Protein AF-A0A1F4RMV5-F1 (afdb_monomer)

Solvent-accessible surface area (backbone atoms only — not comparable to full-atom values): 11450 Å² total; per-residue (Å²): 120,60,69,66,60,54,28,53,53,47,52,53,35,50,51,28,39,48,50,32,52,50,37,48,43,63,72,72,66,58,56,94,89,54,80,70,96,62,61,68,69,58,41,54,49,53,30,53,53,28,48,49,53,27,52,51,49,50,50,54,53,49,52,46,50,50,53,46,50,74,75,40,88,70,64,82,46,75,62,44,50,53,43,50,54,42,64,59,47,40,58,53,38,51,50,51,28,52,48,28,63,74,75,36,72,89,36,55,71,56,32,53,51,36,52,52,51,39,42,54,47,48,52,53,39,33,48,69,41,38,46,43,52,53,40,61,67,35,97,87,59,57,62,25,57,58,52,42,58,70,62,48,44,79,84,39,55,65,63,71,64,72,74,54,67,54,54,64,69,56,37,49,55,51,53,48,55,54,28,67,73,40,75,81,75,55,49,77,72,53,46,54,41,32,39,55,34,52,33,51,54,22,50,62,62,71,80,105

Radius of gyration: 22.88 Å; Cα contacts (8 Å, |Δi|>4): 163; chains: 1; bounding box: 52×37×66 Å

InterPro domains:
  IPR036909 Cytochrome c-like domain superfamily [G3DSA:1.10.760.10] (143-201)
  IPR036909 Cytochrome c-like domain superfamily [SSF46626] (144-201)

Mean predicted aligned error: 10.02 Å

pLDDT: mean 86.32, std 10.21, range [48.19, 98.06]

Structure (mmCIF, N/CA/C/O backbone):
data_AF-A0A1F4RMV5-F1
#
_entry.id   AF-A0A1F4RMV5-F1
#
loop_
_atom_site.group_PDB
_atom_site.id
_atom_site.type_symbol
_atom_site.label_atom_id
_atom_site.label_alt_id
_atom_site.label_comp_id
_atom_site.label_asym_id
_atom_site.label_entity_id
_atom_site.label_seq_id
_atom_site.pdbx_PDB_ins_code
_atom_site.Cartn_x
_atom_site.Cartn_y
_atom_site.Cartn_z
_atom_site.occupancy
_atom_site.B_iso_or_equiv
_atom_site.auth_seq_id
_atom_site.auth_comp_id
_atom_site.auth_asym_id
_atom_site.auth_atom_id
_atom_site.pdbx_PDB_model_num
ATOM 1 N N . MET A 1 1 ? -1.873 -14.048 8.066 1.00 76.00 1 MET A N 1
ATOM 2 C CA . MET A 1 1 ? -0.525 -13.467 8.299 1.00 76.00 1 MET A CA 1
ATOM 3 C C . MET A 1 1 ? -0.660 -12.325 9.294 1.00 76.00 1 MET A C 1
ATOM 5 O O . MET A 1 1 ? -1.607 -11.563 9.153 1.00 76.00 1 MET A O 1
ATOM 9 N N . ASN A 1 2 ? 0.217 -12.213 10.300 1.00 78.88 2 ASN A N 1
ATOM 10 C CA . ASN A 1 2 ? 0.111 -11.127 11.283 1.00 78.88 2 ASN A CA 1
ATOM 11 C C . ASN A 1 2 ? 0.383 -9.749 10.635 1.00 78.88 2 ASN A C 1
ATOM 13 O O . ASN A 1 2 ? 1.093 -9.638 9.631 1.00 78.88 2 ASN A O 1
ATOM 17 N N . TYR A 1 3 ? -0.202 -8.692 11.205 1.00 77.06 3 TYR A N 1
ATOM 18 C CA . TYR A 1 3 ? -0.098 -7.332 10.660 1.00 77.06 3 TYR A CA 1
ATOM 19 C C . TYR A 1 3 ? 1.350 -6.831 10.611 1.00 77.06 3 TYR A C 1
ATOM 21 O O . TYR A 1 3 ? 1.739 -6.175 9.651 1.00 77.06 3 TYR A O 1
ATOM 29 N N . TRP A 1 4 ? 2.171 -7.221 11.588 1.00 75.44 4 TRP A N 1
ATOM 30 C CA . TRP A 1 4 ? 3.594 -6.891 11.650 1.00 75.44 4 TRP A CA 1
ATOM 31 C C . TRP A 1 4 ? 4.393 -7.401 10.455 1.00 75.44 4 TRP A C 1
ATOM 33 O O . TRP A 1 4 ? 5.074 -6.616 9.797 1.00 75.44 4 TRP A O 1
ATOM 43 N N . LEU A 1 5 ? 4.279 -8.692 10.129 1.00 84.94 5 LEU A N 1
ATOM 44 C CA . LEU A 1 5 ? 4.987 -9.265 8.987 1.00 84.94 5 LEU A CA 1
ATOM 45 C C . LEU A 1 5 ? 4.494 -8.647 7.678 1.00 84.94 5 LEU A C 1
ATOM 47 O O . LEU A 1 5 ? 5.312 -8.309 6.825 1.00 84.94 5 LEU A O 1
ATOM 51 N N . LYS A 1 6 ? 3.178 -8.419 7.536 1.00 87.38 6 LYS A N 1
ATOM 52 C CA . LYS A 1 6 ? 2.609 -7.737 6.361 1.00 87.38 6 LYS A CA 1
ATOM 53 C C . LYS A 1 6 ? 3.212 -6.339 6.186 1.00 87.38 6 LYS A C 1
ATOM 55 O O . LYS A 1 6 ? 3.615 -5.986 5.078 1.00 87.38 6 LYS A O 1
ATOM 60 N N . SER A 1 7 ? 3.299 -5.564 7.265 1.00 88.88 7 SER A N 1
ATOM 61 C CA . SER A 1 7 ? 3.856 -4.211 7.247 1.00 88.88 7 SER A CA 1
ATOM 62 C C . SER A 1 7 ? 5.346 -4.210 6.900 1.00 88.88 7 SER A C 1
ATOM 64 O O . SER A 1 7 ? 5.749 -3.462 6.010 1.00 88.88 7 SER A O 1
ATOM 66 N N . ILE A 1 8 ? 6.148 -5.098 7.495 1.00 91.56 8 ILE A N 1
ATOM 67 C CA . ILE A 1 8 ? 7.581 -5.228 7.178 1.00 91.56 8 ILE A CA 1
ATOM 68 C C . ILE A 1 8 ? 7.785 -5.622 5.710 1.00 91.56 8 ILE A C 1
ATOM 70 O O . ILE A 1 8 ? 8.522 -4.952 4.987 1.00 91.56 8 ILE A O 1
ATOM 74 N N . LEU A 1 9 ? 7.087 -6.660 5.236 1.00 94.50 9 LEU A N 1
ATOM 75 C CA . LEU A 1 9 ? 7.171 -7.096 3.840 1.00 94.50 9 LEU A CA 1
ATOM 76 C C . LEU A 1 9 ? 6.754 -5.982 2.873 1.00 94.50 9 LEU A C 1
ATOM 78 O O . LEU A 1 9 ? 7.357 -5.840 1.812 1.00 94.50 9 LEU A O 1
ATOM 82 N N . SER A 1 10 ? 5.769 -5.159 3.242 1.00 94.62 10 SER A N 1
ATOM 83 C CA . SER A 1 10 ? 5.347 -4.023 2.419 1.00 94.62 10 SER A CA 1
ATOM 84 C C . SER A 1 10 ? 6.396 -2.905 2.346 1.00 94.62 10 SER A C 1
ATOM 86 O O . SER A 1 10 ? 6.566 -2.317 1.283 1.00 94.62 10 SER A O 1
ATOM 88 N N . VAL A 1 11 ? 7.171 -2.659 3.408 1.00 95.50 11 VAL A N 1
ATOM 89 C CA . VAL A 1 11 ? 8.309 -1.719 3.361 1.00 95.50 11 VAL A CA 1
ATOM 90 C C . VAL A 1 11 ? 9.400 -2.250 2.432 1.00 95.50 11 VAL A C 1
ATOM 92 O O . VAL A 1 11 ? 9.901 -1.514 1.582 1.00 95.50 11 VAL A O 1
ATOM 95 N N . ILE A 1 12 ? 9.724 -3.541 2.539 1.00 97.06 12 ILE A N 1
ATOM 96 C CA . ILE A 1 12 ? 10.707 -4.197 1.664 1.00 97.06 12 ILE A CA 1
ATOM 97 C C . ILE A 1 12 ? 10.243 -4.134 0.198 1.00 97.06 12 ILE A C 1
ATOM 99 O O . ILE A 1 12 ? 11.035 -3.808 -0.688 1.00 97.06 12 ILE A O 1
ATOM 103 N N . LEU A 1 13 ? 8.952 -4.375 -0.059 1.00 97.38 13 LEU A N 1
ATOM 104 C CA . LEU A 1 13 ? 8.338 -4.243 -1.382 1.00 97.38 13 LEU A CA 1
ATOM 105 C C . LEU A 1 13 ? 8.539 -2.833 -1.961 1.00 97.38 13 LEU A C 1
ATOM 107 O O . LEU A 1 13 ? 8.993 -2.700 -3.098 1.00 97.38 13 LEU A O 1
ATOM 111 N N . ILE A 1 14 ? 8.247 -1.782 -1.184 1.00 97.56 14 ILE A N 1
ATOM 112 C CA . ILE A 1 14 ? 8.471 -0.391 -1.610 1.00 97.56 14 ILE A CA 1
ATOM 113 C C . ILE A 1 14 ? 9.956 -0.117 -1.857 1.00 97.56 14 ILE A C 1
ATOM 115 O O . ILE A 1 14 ? 10.282 0.543 -2.841 1.00 97.56 14 ILE A O 1
ATOM 119 N N . GLY A 1 15 ? 10.857 -0.673 -1.043 1.00 97.31 15 GLY A N 1
ATOM 120 C CA . GLY A 1 15 ? 12.303 -0.582 -1.254 1.00 97.31 15 GLY A CA 1
ATOM 121 C C . GLY A 1 15 ? 12.734 -1.120 -2.623 1.00 97.31 15 GLY A C 1
ATOM 122 O O . GLY A 1 15 ? 13.391 -0.416 -3.392 1.00 97.31 15 GLY A O 1
ATOM 123 N N . PHE A 1 16 ? 12.294 -2.327 -2.992 1.00 98.06 16 PHE A N 1
ATOM 124 C CA . PHE A 1 16 ? 12.554 -2.872 -4.331 1.00 98.06 16 PHE A CA 1
ATOM 125 C C . PHE A 1 16 ? 11.872 -2.066 -5.443 1.00 98.06 16 PHE A C 1
ATOM 127 O O . PHE A 1 16 ? 12.444 -1.898 -6.524 1.00 98.06 16 PHE A O 1
ATOM 134 N N . GLY A 1 17 ? 10.676 -1.531 -5.193 1.00 96.69 17 GLY A N 1
ATOM 135 C CA . GLY A 1 17 ? 9.997 -0.613 -6.109 1.00 96.69 17 GLY A CA 1
ATOM 136 C C . GLY A 1 17 ? 10.808 0.661 -6.367 1.00 96.69 17 GLY A C 1
ATOM 137 O O . GLY A 1 17 ? 10.968 1.067 -7.517 1.00 96.69 17 GLY A O 1
ATOM 138 N N . ALA A 1 18 ? 11.399 1.242 -5.321 1.00 96.94 18 ALA A N 1
ATOM 139 C CA . ALA A 1 18 ? 12.229 2.438 -5.408 1.00 96.94 18 ALA A CA 1
ATOM 140 C C . ALA A 1 18 ? 13.536 2.171 -6.169 1.00 96.94 18 ALA A C 1
ATOM 142 O O . ALA A 1 1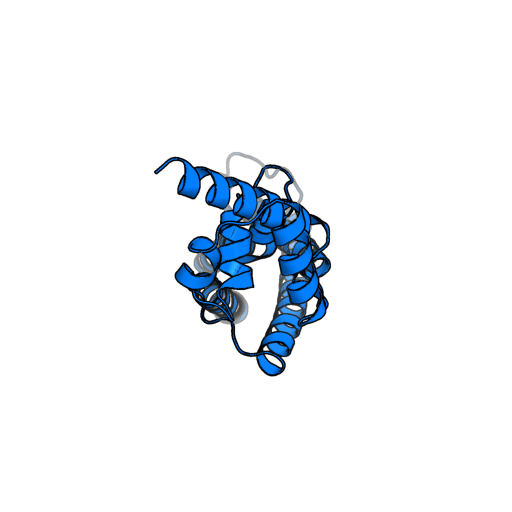8 ? 13.926 2.982 -7.007 1.00 96.94 18 ALA A O 1
ATOM 143 N N . ILE A 1 19 ? 14.171 1.011 -5.959 1.00 95.75 19 ILE A N 1
ATOM 144 C CA . ILE A 1 19 ? 15.348 0.588 -6.740 1.00 95.75 19 ILE A CA 1
ATOM 145 C C . ILE A 1 19 ? 14.984 0.451 -8.226 1.00 95.75 19 ILE A C 1
ATOM 147 O O . ILE A 1 19 ? 15.700 0.961 -9.091 1.00 95.75 19 ILE A O 1
ATOM 151 N N . ASN A 1 20 ? 13.853 -0.188 -8.544 1.00 93.88 20 ASN A N 1
ATOM 152 C CA . ASN A 1 20 ? 13.363 -0.305 -9.922 1.00 93.88 20 ASN A CA 1
ATOM 153 C C . ASN A 1 20 ? 13.098 1.061 -10.563 1.00 93.88 20 ASN A C 1
ATOM 155 O O . ASN A 1 20 ? 13.484 1.294 -11.709 1.00 93.88 20 ASN A O 1
ATOM 159 N N . PHE A 1 21 ? 12.442 1.956 -9.826 1.00 93.69 21 PHE A N 1
ATOM 160 C CA . PHE A 1 21 ? 12.141 3.310 -10.273 1.00 93.69 21 PHE A CA 1
ATOM 161 C C . PHE A 1 21 ? 13.430 4.101 -10.531 1.00 93.69 21 PHE A C 1
ATOM 163 O O . PHE A 1 21 ? 13.622 4.634 -11.623 1.00 93.69 21 PHE A O 1
ATOM 170 N N . TYR A 1 22 ? 14.358 4.095 -9.574 1.00 92.69 22 TYR A N 1
ATOM 171 C CA . TYR A 1 22 ? 15.642 4.786 -9.672 1.00 92.69 22 TYR A CA 1
ATOM 172 C C . TYR A 1 22 ? 16.491 4.286 -10.848 1.00 92.69 22 TYR A C 1
ATOM 174 O O . TYR A 1 22 ? 16.950 5.079 -11.669 1.00 92.69 22 TYR A O 1
ATOM 182 N N . THR A 1 23 ? 16.662 2.966 -10.974 1.00 91.75 23 THR A N 1
ATOM 183 C CA . THR A 1 23 ? 17.449 2.360 -12.064 1.00 91.75 23 THR A CA 1
ATOM 184 C C . THR A 1 23 ? 16.873 2.688 -13.440 1.00 91.75 23 THR A C 1
ATOM 186 O O . THR A 1 23 ? 17.628 2.938 -14.376 1.00 91.75 23 THR A O 1
ATOM 189 N N . MET A 1 24 ? 15.545 2.752 -13.569 1.00 88.56 24 MET A N 1
ATOM 190 C CA . MET A 1 24 ? 14.887 3.149 -14.812 1.00 88.56 24 MET A CA 1
ATOM 191 C C . MET A 1 24 ? 15.143 4.624 -15.157 1.00 88.56 24 MET A C 1
ATOM 193 O O . MET A 1 24 ? 15.442 4.935 -16.309 1.00 88.56 24 MET A O 1
ATOM 197 N N . TYR A 1 25 ? 15.060 5.528 -14.176 1.00 88.50 25 TYR A N 1
ATOM 198 C CA . TYR A 1 25 ? 15.343 6.955 -14.377 1.00 88.50 25 TYR A CA 1
ATOM 199 C C . TYR A 1 25 ? 16.804 7.203 -14.759 1.00 88.50 25 TYR A C 1
ATOM 201 O O . TYR A 1 25 ? 17.076 8.014 -15.638 1.00 88.50 25 TYR A O 1
ATOM 209 N N . GLU A 1 26 ? 17.745 6.474 -14.165 1.00 87.88 26 GLU A N 1
ATOM 210 C CA . GLU A 1 26 ? 19.163 6.594 -14.518 1.00 87.88 26 GLU A CA 1
ATOM 211 C C . GLU A 1 26 ? 19.463 6.010 -15.918 1.00 87.88 26 GLU A C 1
ATOM 213 O O . GLU A 1 26 ? 20.338 6.516 -16.624 1.00 87.88 26 GLU A O 1
ATOM 218 N N . LEU A 1 27 ? 18.721 4.985 -16.365 1.00 83.50 27 LEU A N 1
ATOM 219 C CA . LEU A 1 27 ? 18.864 4.405 -17.709 1.00 83.50 27 LEU A CA 1
ATOM 220 C C . LEU A 1 27 ? 18.243 5.266 -18.822 1.00 83.50 27 LEU A C 1
ATOM 222 O O . LEU A 1 27 ? 18.852 5.374 -19.890 1.00 83.50 27 LEU A O 1
ATOM 226 N N . LEU A 1 28 ? 17.052 5.833 -18.587 1.00 82.44 28 LEU A N 1
ATOM 227 C CA . LEU A 1 28 ? 16.233 6.516 -19.604 1.00 82.44 28 LEU A CA 1
ATOM 228 C C . LEU A 1 28 ? 16.212 8.047 -19.484 1.00 82.44 28 LEU A C 1
ATOM 230 O O . LEU A 1 28 ? 15.911 8.722 -20.459 1.00 82.44 28 LEU A O 1
ATOM 234 N N . GLY A 1 29 ? 16.475 8.598 -18.299 1.00 76.38 29 GLY A N 1
ATOM 235 C CA . GLY A 1 29 ? 16.256 10.014 -17.986 1.00 76.38 29 GLY A CA 1
ATOM 236 C C . GLY A 1 29 ? 17.499 10.901 -18.053 1.00 76.38 29 GLY A C 1
ATOM 237 O O . GLY A 1 29 ? 17.393 12.098 -17.794 1.00 76.38 29 GLY A O 1
ATOM 238 N N . ARG A 1 30 ? 18.683 10.358 -18.366 1.00 74.12 30 ARG A N 1
ATOM 239 C CA . ARG A 1 30 ? 19.891 11.180 -18.525 1.00 74.12 30 ARG A CA 1
ATOM 240 C C . ARG A 1 30 ? 19.975 11.807 -19.906 1.00 74.12 30 ARG A C 1
ATOM 242 O O . ARG A 1 30 ? 19.936 11.097 -20.907 1.00 74.12 30 ARG A O 1
ATOM 249 N N . SER A 1 31 ? 20.198 13.122 -19.929 1.00 63.12 31 SER A N 1
ATOM 250 C CA . SER A 1 31 ? 20.600 13.834 -21.140 1.00 63.12 31 SER A CA 1
ATOM 251 C C . SER A 1 31 ? 21.910 13.264 -21.699 1.00 63.12 31 SER A C 1
ATOM 253 O O . SER A 1 31 ? 22.782 12.884 -20.908 1.00 63.12 31 SER A O 1
ATOM 255 N N . PRO A 1 32 ? 22.094 13.274 -23.033 1.00 63.84 32 PRO A N 1
ATOM 256 C CA . PRO A 1 32 ? 23.309 12.782 -23.694 1.00 63.84 32 PRO A CA 1
ATOM 257 C C . PRO A 1 32 ? 24.607 13.404 -23.155 1.00 63.84 32 PRO A C 1
ATOM 259 O O . PRO A 1 32 ? 25.659 12.779 -23.187 1.00 63.84 32 PRO A O 1
ATOM 262 N N . GLU A 1 33 ? 24.516 14.621 -22.621 1.00 65.75 33 GLU A N 1
ATOM 263 C CA . GLU A 1 33 ? 25.633 15.429 -22.127 1.00 65.75 33 GLU A CA 1
ATOM 264 C C . GLU A 1 33 ? 26.175 14.995 -20.753 1.00 65.75 33 GLU A C 1
ATOM 266 O O . GLU A 1 33 ? 27.264 15.412 -20.364 1.00 65.75 33 GLU A O 1
ATOM 271 N N . LYS A 1 34 ? 25.443 14.169 -19.988 1.00 66.38 34 LYS A N 1
ATOM 272 C CA . LYS A 1 34 ? 25.871 13.724 -18.650 1.00 66.38 34 LYS A CA 1
ATOM 273 C C . LYS A 1 34 ? 26.165 12.220 -18.648 1.00 66.38 34 LYS A C 1
ATOM 275 O O . LYS A 1 34 ? 25.217 11.429 -18.669 1.00 66.38 34 LYS A O 1
ATOM 280 N N . PRO A 1 35 ? 27.440 11.790 -18.535 1.00 63.69 35 PRO A N 1
ATOM 281 C CA . PRO A 1 35 ? 27.792 10.369 -18.545 1.00 63.69 35 PRO A CA 1
ATOM 282 C C . PRO A 1 35 ? 27.133 9.651 -17.366 1.00 63.69 35 PRO A C 1
ATOM 284 O O . PRO A 1 35 ? 27.090 10.205 -16.272 1.00 63.69 35 PRO A O 1
ATOM 287 N N . ARG A 1 36 ? 26.584 8.444 -17.573 1.00 67.31 36 ARG A N 1
ATOM 288 C CA . ARG A 1 36 ? 25.900 7.647 -16.528 1.00 67.31 36 ARG A CA 1
ATOM 289 C C . ARG A 1 36 ? 26.807 7.452 -15.309 1.00 67.31 36 ARG A C 1
ATOM 291 O O . ARG A 1 36 ? 27.996 7.202 -15.472 1.00 67.31 36 ARG A O 1
ATOM 298 N N . ARG A 1 37 ? 26.252 7.527 -14.089 1.00 67.56 37 ARG A N 1
ATOM 299 C CA . ARG A 1 37 ? 27.047 7.338 -12.850 1.00 67.56 37 ARG A CA 1
ATOM 300 C C . ARG A 1 37 ? 27.542 5.904 -12.665 1.00 67.56 37 ARG A C 1
ATOM 302 O O . ARG A 1 37 ? 28.469 5.680 -11.899 1.00 67.56 37 ARG A O 1
ATOM 309 N N . PHE A 1 38 ? 26.915 4.948 -13.341 1.00 76.69 38 PHE A N 1
ATOM 310 C CA . PHE A 1 38 ? 27.141 3.523 -13.154 1.00 76.69 38 PHE A CA 1
ATOM 311 C C . PHE A 1 38 ? 27.176 2.780 -14.492 1.00 76.69 38 PHE A C 1
ATOM 313 O O . PHE A 1 38 ? 26.632 3.243 -15.501 1.00 76.69 38 PHE A O 1
ATOM 320 N N . PHE A 1 39 ? 27.760 1.580 -14.476 1.00 82.25 39 PHE A N 1
ATOM 321 C CA . PHE A 1 39 ? 27.834 0.707 -15.643 1.00 82.25 39 PHE A CA 1
ATOM 322 C C . PHE A 1 39 ? 26.431 0.280 -16.123 1.00 82.25 39 PHE A C 1
ATOM 324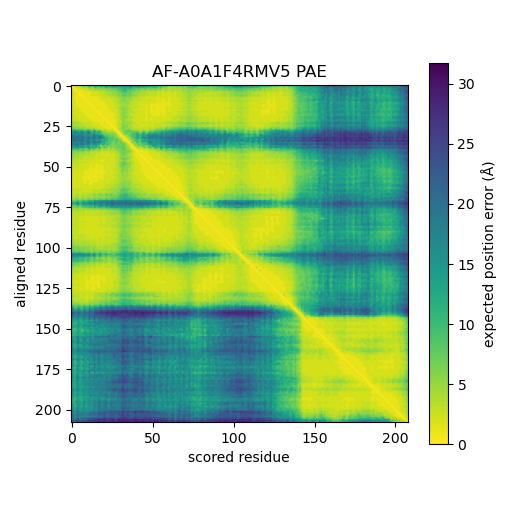 O O . PHE A 1 39 ? 25.634 -0.214 -15.317 1.00 82.25 39 PHE A O 1
ATOM 331 N N . PRO A 1 40 ? 26.115 0.407 -17.429 1.00 81.25 40 PRO A N 1
ATOM 332 C CA . PRO A 1 40 ? 24.787 0.092 -17.965 1.00 81.25 40 PRO A CA 1
ATOM 333 C C . PRO A 1 40 ? 24.322 -1.341 -17.689 1.00 81.25 40 PRO A C 1
ATOM 335 O O . PRO A 1 40 ? 23.148 -1.560 -17.399 1.00 81.25 40 PRO A O 1
ATOM 338 N N . GLU A 1 41 ? 25.234 -2.311 -17.758 1.00 86.44 41 GLU A N 1
ATOM 339 C CA . GLU A 1 41 ? 24.910 -3.722 -17.524 1.00 86.44 41 GLU A CA 1
A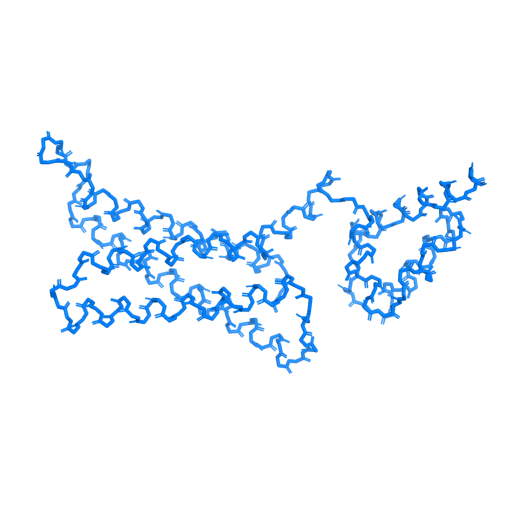TOM 340 C C . GLU A 1 41 ? 24.559 -4.002 -16.061 1.00 86.44 41 GLU A C 1
ATOM 342 O O . GLU A 1 41 ? 23.591 -4.710 -15.779 1.00 86.44 41 GLU A O 1
ATOM 347 N N . ALA A 1 42 ? 25.261 -3.364 -15.119 1.00 87.44 42 ALA A N 1
ATOM 348 C CA . ALA A 1 42 ? 24.915 -3.451 -13.706 1.00 87.44 42 ALA A CA 1
ATOM 349 C C . ALA A 1 42 ? 23.502 -2.897 -13.457 1.00 87.44 42 ALA A C 1
ATOM 351 O O . ALA A 1 42 ? 22.689 -3.567 -12.826 1.00 87.44 42 ALA A O 1
ATOM 352 N N . LEU A 1 43 ? 23.163 -1.729 -14.017 1.00 88.12 43 LEU A N 1
ATOM 353 C CA . LEU A 1 43 ? 21.833 -1.120 -13.858 1.00 88.12 43 LEU A CA 1
ATOM 354 C C . LEU A 1 43 ? 20.707 -1.988 -14.409 1.00 88.12 43 LEU A C 1
ATOM 356 O O . LEU A 1 43 ? 19.674 -2.134 -13.755 1.00 88.12 43 LEU A O 1
ATOM 360 N N . LYS A 1 44 ? 20.904 -2.585 -15.588 1.00 89.75 44 LYS A N 1
ATOM 361 C CA . LYS A 1 44 ? 19.929 -3.513 -16.178 1.00 89.75 44 LYS A CA 1
ATOM 362 C C . LYS A 1 44 ? 19.719 -4.740 -15.292 1.00 89.75 44 LYS A C 1
ATOM 364 O O . LYS A 1 44 ? 18.575 -5.149 -15.092 1.00 89.75 44 LYS A O 1
ATOM 369 N N . ASN A 1 45 ? 20.797 -5.308 -14.749 1.00 91.44 45 ASN A N 1
ATOM 370 C CA . ASN A 1 45 ? 20.721 -6.462 -13.853 1.00 91.44 45 ASN A CA 1
ATOM 371 C C . ASN A 1 45 ? 20.023 -6.101 -12.538 1.00 91.44 45 ASN A C 1
ATOM 373 O O . ASN A 1 45 ? 19.087 -6.795 -12.144 1.00 91.44 45 ASN A O 1
ATOM 377 N N . PHE A 1 46 ? 20.395 -4.984 -11.906 1.00 92.38 46 PHE A N 1
ATOM 378 C CA . PHE A 1 46 ? 19.725 -4.485 -10.703 1.00 92.38 46 PHE A CA 1
ATOM 379 C C . PHE A 1 46 ? 18.233 -4.240 -10.944 1.00 92.38 46 PHE A C 1
ATOM 381 O O . PHE A 1 46 ? 17.416 -4.686 -10.140 1.00 92.38 46 PHE A O 1
ATOM 388 N N . HIS A 1 47 ? 17.855 -3.613 -12.062 1.00 92.94 47 HIS A N 1
ATOM 389 C CA . HIS A 1 47 ? 16.450 -3.429 -12.435 1.00 92.94 47 HIS A CA 1
ATOM 390 C C . HIS A 1 47 ? 15.730 -4.776 -12.586 1.00 92.94 47 HIS A C 1
ATOM 392 O O . HIS A 1 47 ? 14.676 -5.000 -12.004 1.00 92.94 47 HIS A O 1
ATOM 398 N N . ARG A 1 48 ? 16.317 -5.727 -13.321 1.00 93.12 48 ARG A N 1
ATOM 399 C CA . ARG A 1 48 ? 15.703 -7.043 -13.547 1.00 93.12 48 ARG A CA 1
ATOM 400 C C . ARG A 1 48 ? 15.479 -7.809 -12.240 1.00 93.12 48 ARG A C 1
ATOM 402 O O . ARG A 1 48 ? 14.366 -8.268 -11.994 1.00 93.12 48 ARG A O 1
ATOM 409 N N . TYR A 1 49 ? 16.512 -7.937 -11.409 1.00 95.69 49 TYR A N 1
ATOM 410 C CA . TYR A 1 49 ? 16.420 -8.702 -10.165 1.00 95.69 49 TYR A CA 1
ATOM 411 C C . TYR A 1 49 ? 15.529 -8.014 -9.134 1.00 95.69 49 TYR A C 1
ATOM 413 O O . TYR A 1 49 ? 14.669 -8.673 -8.554 1.00 95.69 49 TYR A O 1
ATOM 421 N N . SER A 1 50 ? 15.655 -6.694 -8.953 1.00 96.06 50 SER A N 1
ATOM 422 C CA . SER A 1 50 ? 14.743 -5.958 -8.067 1.00 96.06 50 SER A CA 1
ATOM 423 C C . SER A 1 50 ? 13.291 -6.072 -8.536 1.00 96.06 50 SER A C 1
ATOM 425 O O . SER A 1 50 ? 12.392 -6.183 -7.708 1.00 96.06 50 SER A O 1
ATOM 427 N N . GLY A 1 51 ? 13.035 -6.095 -9.848 1.00 95.44 51 GLY A N 1
ATOM 428 C CA . GLY A 1 51 ? 11.710 -6.345 -10.421 1.00 95.44 51 GLY A CA 1
ATOM 429 C C . GLY A 1 51 ? 11.153 -7.729 -10.080 1.00 95.44 51 GLY A C 1
ATOM 430 O O . GLY A 1 51 ? 9.986 -7.842 -9.708 1.00 95.44 51 GLY A O 1
ATOM 431 N N . TYR A 1 52 ? 11.975 -8.779 -10.145 1.00 95.88 52 TYR A N 1
ATOM 432 C CA . TYR A 1 52 ? 11.555 -10.126 -9.746 1.00 95.88 52 TYR A CA 1
ATOM 433 C C . TYR A 1 52 ? 11.267 -10.234 -8.250 1.00 95.88 52 TYR A C 1
ATOM 435 O O . TYR A 1 52 ? 10.229 -10.782 -7.882 1.00 95.88 52 TYR A O 1
ATOM 443 N N . PHE A 1 53 ? 12.120 -9.664 -7.394 1.00 97.44 53 PHE A N 1
ATOM 444 C CA . PHE A 1 53 ? 11.862 -9.625 -5.952 1.00 97.44 53 PHE A CA 1
ATOM 445 C C . PHE A 1 53 ? 10.586 -8.850 -5.622 1.00 97.44 53 PHE A C 1
ATOM 447 O O . PHE A 1 53 ? 9.795 -9.306 -4.798 1.00 97.44 53 PHE A O 1
ATOM 454 N N . PHE A 1 54 ? 10.339 -7.731 -6.306 1.00 97.25 54 PHE A N 1
ATOM 455 C CA . PHE A 1 54 ? 9.097 -6.978 -6.165 1.00 97.25 54 PHE A CA 1
ATOM 456 C C . PHE A 1 54 ? 7.867 -7.849 -6.472 1.00 97.25 54 PHE A C 1
ATOM 458 O O . PHE A 1 54 ? 6.954 -7.938 -5.654 1.00 97.25 54 PHE A O 1
ATOM 465 N N . ILE A 1 55 ? 7.857 -8.535 -7.621 1.00 96.88 55 ILE A N 1
ATOM 466 C CA . ILE A 1 55 ? 6.740 -9.403 -8.030 1.00 96.88 55 ILE A CA 1
ATOM 467 C C . ILE A 1 55 ? 6.554 -10.563 -7.047 1.00 96.88 55 ILE A C 1
ATOM 469 O O . ILE A 1 55 ? 5.424 -10.857 -6.660 1.00 96.88 55 ILE A O 1
ATOM 473 N N . LEU A 1 56 ? 7.648 -11.202 -6.62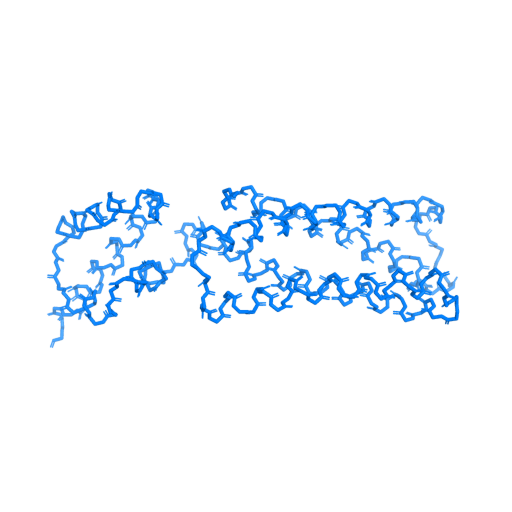2 1.00 97.38 56 LEU A N 1
ATOM 474 C CA . LEU A 1 56 ? 7.614 -12.321 -5.683 1.00 97.38 56 LEU A CA 1
ATOM 475 C C . LEU A 1 56 ? 7.003 -11.905 -4.341 1.00 97.38 56 LEU A C 1
ATOM 477 O O . LEU A 1 56 ? 6.068 -12.545 -3.866 1.00 97.38 56 LEU A O 1
ATOM 481 N N . ILE A 1 57 ? 7.495 -10.814 -3.747 1.00 96.88 57 ILE A N 1
ATOM 482 C CA . ILE A 1 57 ? 6.989 -10.315 -2.462 1.00 96.88 57 ILE A CA 1
ATOM 483 C C . ILE A 1 57 ? 5.522 -9.902 -2.596 1.00 96.88 57 ILE A C 1
ATOM 485 O O . ILE A 1 57 ? 4.710 -10.254 -1.742 1.00 96.88 57 ILE A O 1
ATOM 489 N N . PHE A 1 58 ? 5.163 -9.2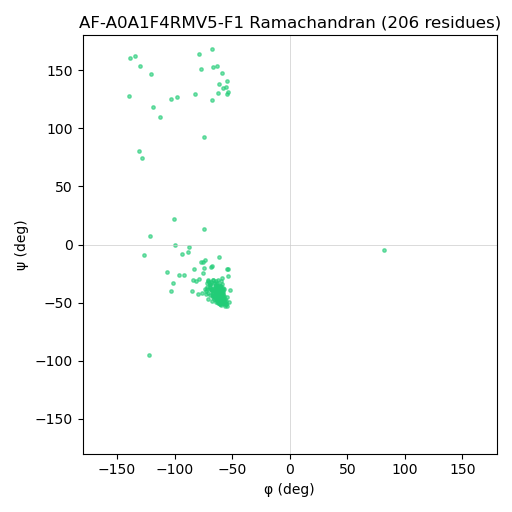03 -3.678 1.00 96.50 58 PHE A N 1
ATOM 490 C CA . PHE A 1 58 ? 3.777 -8.825 -3.941 1.00 96.50 58 PHE A CA 1
ATOM 491 C C . PHE A 1 58 ? 2.866 -10.056 -4.017 1.00 96.50 58 PHE A C 1
ATOM 493 O O . PHE A 1 58 ? 1.827 -10.084 -3.364 1.00 96.50 58 PHE A O 1
ATOM 500 N N . ALA A 1 59 ? 3.268 -11.097 -4.751 1.00 96.38 59 ALA A N 1
ATOM 501 C CA . ALA A 1 59 ? 2.505 -12.335 -4.871 1.00 96.38 59 ALA A CA 1
ATOM 502 C C . ALA A 1 59 ? 2.337 -13.048 -3.519 1.00 96.38 59 ALA A C 1
ATOM 504 O O . ALA A 1 59 ? 1.231 -13.477 -3.195 1.00 96.38 59 ALA A O 1
ATOM 505 N N . VAL A 1 60 ? 3.396 -13.115 -2.704 1.00 95.75 60 VAL A N 1
ATOM 506 C CA . VAL A 1 60 ? 3.344 -13.698 -1.352 1.00 95.75 60 VAL A CA 1
ATOM 507 C C . VAL A 1 60 ? 2.368 -12.928 -0.458 1.00 95.75 60 VAL A C 1
ATOM 509 O O . VAL A 1 60 ? 1.498 -13.535 0.169 1.00 95.75 60 VAL A O 1
ATOM 512 N N . ILE A 1 61 ? 2.460 -11.594 -0.418 1.00 94.31 61 ILE A N 1
ATOM 513 C CA . ILE A 1 61 ? 1.539 -10.761 0.37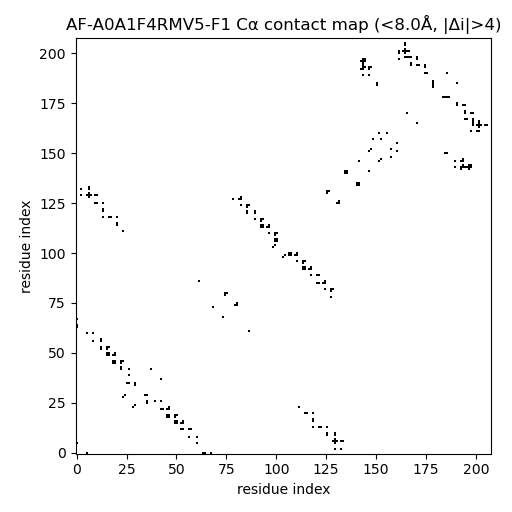3 1.00 94.31 61 ILE A CA 1
ATOM 514 C C . ILE A 1 61 ? 0.098 -10.951 -0.115 1.00 94.31 61 ILE A C 1
ATOM 516 O O . ILE A 1 61 ? -0.799 -11.158 0.706 1.00 94.31 61 ILE A O 1
ATOM 520 N N . SER A 1 62 ? -0.127 -10.906 -1.430 1.00 93.81 62 SER A N 1
ATOM 521 C CA . SER A 1 62 ? -1.451 -11.061 -2.037 1.00 93.81 62 SER A CA 1
ATOM 522 C C . SER A 1 62 ? -2.058 -12.433 -1.762 1.00 93.81 62 SER A C 1
ATOM 524 O O . SER A 1 62 ? -3.232 -12.502 -1.412 1.00 93.81 62 SER A O 1
ATOM 526 N N . PHE A 1 63 ? -1.269 -13.509 -1.820 1.00 93.62 63 PHE A N 1
ATOM 527 C CA . PHE A 1 63 ? -1.716 -14.858 -1.467 1.00 93.62 63 PHE A CA 1
ATOM 528 C C . PHE A 1 63 ? -2.242 -14.920 -0.029 1.00 93.62 63 PHE A C 1
ATOM 530 O O . PHE A 1 63 ? -3.368 -15.356 0.208 1.00 93.62 63 PHE A O 1
ATOM 537 N N . PHE A 1 64 ? -1.474 -14.408 0.938 1.00 91.25 64 PHE A N 1
ATOM 538 C CA . PHE A 1 64 ? -1.914 -14.387 2.333 1.00 91.25 64 PHE A CA 1
ATOM 539 C C . PHE A 1 64 ? -3.112 -13.460 2.575 1.00 91.25 64 PHE A C 1
ATOM 541 O O . PHE A 1 64 ? -3.913 -13.738 3.467 1.00 91.25 64 PHE A O 1
ATOM 548 N N . CYS A 1 65 ? -3.252 -12.374 1.808 1.00 88.75 65 CYS A N 1
ATOM 549 C CA . CYS A 1 65 ? -4.421 -11.495 1.897 1.00 88.75 65 CYS A CA 1
ATOM 550 C C . CYS A 1 65 ? -5.680 -12.167 1.336 1.00 88.75 65 CYS A C 1
ATOM 552 O O . CYS A 1 65 ? -6.729 -12.084 1.966 1.00 88.75 65 CYS A O 1
ATOM 554 N N . LEU A 1 66 ? -5.572 -12.873 0.207 1.00 89.00 66 LEU A N 1
ATOM 555 C CA . LEU A 1 66 ? -6.674 -13.649 -0.370 1.00 89.00 66 LEU A CA 1
ATOM 556 C C . LEU A 1 66 ? -7.114 -14.773 0.568 1.00 89.00 66 LEU A C 1
ATOM 558 O O . LEU A 1 66 ? -8.306 -14.928 0.809 1.00 89.00 66 LEU A O 1
ATOM 562 N N . MET A 1 67 ? -6.164 -15.493 1.171 1.00 87.19 67 MET A N 1
ATOM 563 C CA . MET A 1 67 ? -6.476 -16.487 2.200 1.00 87.19 67 MET A CA 1
ATOM 564 C C . MET A 1 67 ? -7.195 -15.862 3.401 1.00 87.19 67 MET A C 1
ATOM 566 O O . MET A 1 67 ? -8.125 -16.463 3.922 1.00 87.19 67 MET A O 1
ATOM 570 N N . GLY A 1 68 ? -6.813 -14.656 3.832 1.00 82.00 68 GLY A N 1
ATOM 571 C CA . GLY A 1 68 ? -7.540 -13.938 4.884 1.00 82.00 68 GLY A CA 1
ATOM 572 C C . GLY A 1 68 ? -8.986 -13.625 4.490 1.00 82.00 68 GLY A C 1
ATOM 573 O O . GLY A 1 68 ? -9.897 -13.885 5.259 1.00 82.00 68 GLY A O 1
ATOM 574 N N . VAL A 1 69 ? -9.206 -13.151 3.262 1.00 82.69 69 VAL A N 1
ATOM 575 C CA . VAL A 1 69 ? -10.547 -12.840 2.734 1.00 82.69 69 VAL A CA 1
ATOM 576 C C . VAL A 1 69 ? -11.446 -14.073 2.610 1.00 82.69 69 VAL A C 1
ATOM 578 O O . VAL A 1 69 ? -12.652 -13.969 2.794 1.00 82.69 69 VAL A O 1
ATOM 581 N N . VAL A 1 70 ? -10.888 -15.233 2.266 1.00 83.31 70 VAL A N 1
ATOM 582 C CA . VAL A 1 70 ? -11.671 -16.474 2.148 1.00 83.31 70 VAL A CA 1
ATOM 583 C C . VAL A 1 70 ? -12.104 -16.998 3.519 1.00 83.31 70 VAL A C 1
ATOM 585 O O . VAL A 1 70 ? -13.176 -17.585 3.632 1.00 83.31 70 VAL A O 1
ATOM 588 N N . ASN A 1 71 ? -11.278 -16.799 4.549 1.00 77.31 71 ASN A N 1
ATOM 589 C CA . ASN A 1 71 ? -11.528 -17.343 5.884 1.00 77.31 71 ASN A CA 1
ATOM 590 C C . ASN A 1 71 ? -12.297 -16.381 6.805 1.00 77.31 71 ASN A C 1
ATOM 592 O O . ASN A 1 71 ? -12.991 -16.853 7.701 1.00 77.31 71 ASN A O 1
ATOM 596 N N . ASP A 1 72 ? -12.209 -15.067 6.577 1.00 73.31 72 ASP A N 1
ATOM 597 C CA . ASP A 1 72 ? -12.853 -14.037 7.396 1.00 73.31 72 ASP A CA 1
ATOM 598 C C . ASP A 1 72 ? -13.827 -13.171 6.569 1.00 73.31 72 ASP A C 1
ATOM 600 O O . ASP A 1 72 ? -13.553 -12.877 5.402 1.00 73.31 72 ASP A O 1
ATOM 604 N N . PRO A 1 73 ? -14.945 -12.686 7.154 1.00 65.19 73 PRO A N 1
ATOM 605 C CA . PRO A 1 73 ? -15.862 -11.775 6.475 1.00 65.19 73 PRO A CA 1
ATOM 606 C C . PRO A 1 73 ? -15.139 -10.539 5.929 1.00 65.19 73 PRO A C 1
ATOM 608 O O . PRO A 1 73 ? -14.409 -9.853 6.648 1.00 65.19 73 PRO A O 1
ATOM 611 N N . PHE A 1 74 ? -15.365 -10.244 4.649 1.00 65.38 74 PHE A N 1
ATOM 612 C CA . PHE A 1 74 ? -14.684 -9.169 3.933 1.00 65.38 74 PHE A CA 1
ATOM 613 C C . PHE A 1 74 ? -14.839 -7.804 4.629 1.00 65.38 74 PHE A C 1
ATOM 615 O O . PHE A 1 74 ? -15.934 -7.403 5.031 1.00 65.38 74 PHE A O 1
ATOM 622 N N . ASP A 1 75 ? -13.741 -7.047 4.736 1.00 68.44 75 ASP A N 1
ATOM 623 C CA . ASP A 1 75 ? -13.773 -5.680 5.254 1.00 68.44 75 ASP A CA 1
ATOM 624 C C . ASP A 1 75 ? -14.375 -4.720 4.211 1.00 68.44 75 ASP A C 1
ATOM 626 O O . ASP A 1 75 ? -13.660 -4.147 3.391 1.00 68.44 75 ASP A O 1
ATOM 630 N N . PHE A 1 76 ? -15.691 -4.497 4.280 1.00 75.00 76 PHE A N 1
ATOM 631 C CA . PHE A 1 76 ? -16.412 -3.530 3.436 1.00 75.00 76 PHE A CA 1
ATOM 632 C C . PHE A 1 76 ? -16.199 -2.052 3.823 1.00 75.00 76 PHE A C 1
ATOM 634 O O . PHE A 1 76 ? -16.939 -1.181 3.367 1.00 75.00 76 PHE A O 1
ATOM 641 N N . SER A 1 77 ? -15.211 -1.724 4.662 1.00 80.06 77 SER A N 1
ATOM 642 C CA . SER A 1 77 ? -14.879 -0.320 4.930 1.00 80.06 77 SER A CA 1
ATOM 643 C C . SER A 1 77 ? -14.388 0.393 3.658 1.00 80.06 77 SER A C 1
ATOM 645 O O . SER A 1 77 ? -13.786 -0.245 2.789 1.00 80.06 77 SER A O 1
ATOM 647 N N . PRO A 1 78 ? -14.540 1.729 3.554 1.00 83.50 78 PRO A N 1
ATOM 648 C CA . PRO A 1 78 ? -13.991 2.495 2.431 1.00 83.50 78 PRO A CA 1
ATOM 649 C C . PRO A 1 78 ? -12.495 2.229 2.207 1.00 83.50 78 PRO A C 1
ATOM 651 O O . PRO A 1 78 ? -12.041 2.064 1.077 1.00 83.50 78 PRO A O 1
ATOM 654 N N . ARG A 1 79 ? -11.734 2.092 3.301 1.00 85.06 79 ARG A N 1
ATOM 655 C CA . ARG A 1 79 ? -10.317 1.706 3.283 1.00 85.06 79 ARG A CA 1
ATOM 656 C C . ARG A 1 79 ? -10.109 0.321 2.661 1.00 85.06 79 ARG A C 1
ATOM 658 O O . ARG A 1 79 ? -9.214 0.166 1.835 1.00 85.06 79 ARG A O 1
ATOM 665 N N . GLY A 1 80 ? -10.909 -0.674 3.054 1.00 85.62 80 GLY A N 1
ATOM 666 C CA . GLY A 1 80 ? -10.833 -2.042 2.530 1.00 85.62 80 GLY A CA 1
ATOM 667 C C . GLY A 1 80 ? -11.122 -2.117 1.029 1.00 85.62 80 GLY A C 1
ATOM 668 O O . GLY A 1 80 ? -10.381 -2.768 0.292 1.00 85.62 80 GLY A O 1
ATOM 669 N N . ILE A 1 81 ? -12.121 -1.367 0.555 1.00 89.81 81 ILE A N 1
ATOM 670 C CA . ILE A 1 81 ? -12.457 -1.269 -0.874 1.00 89.81 81 ILE A CA 1
ATOM 671 C C . ILE A 1 81 ? -11.304 -0.635 -1.662 1.00 89.81 81 ILE A C 1
ATOM 673 O O . ILE A 1 81 ? -10.849 -1.206 -2.654 1.00 89.81 81 ILE A O 1
ATOM 677 N N . VAL A 1 82 ? -10.780 0.508 -1.203 1.00 93.00 82 VAL A N 1
ATOM 678 C CA . VAL A 1 82 ? -9.634 1.175 -1.849 1.00 93.00 82 VAL A CA 1
ATOM 679 C C . VAL A 1 82 ? -8.408 0.258 -1.869 1.00 93.00 82 VAL A C 1
ATOM 681 O O . VAL A 1 82 ? -7.742 0.146 -2.898 1.00 93.00 82 VAL A O 1
ATOM 684 N N . HIS A 1 83 ? -8.133 -0.449 -0.769 1.00 93.06 83 HIS A N 1
ATOM 685 C CA . HIS A 1 83 ? -7.057 -1.437 -0.698 1.00 93.06 83 HIS A CA 1
ATOM 686 C C . HIS A 1 83 ? -7.206 -2.526 -1.768 1.00 93.06 83 HIS A C 1
ATOM 688 O O . HIS A 1 83 ? -6.251 -2.802 -2.495 1.00 93.06 83 HIS A O 1
ATOM 694 N N . ALA A 1 84 ? -8.396 -3.121 -1.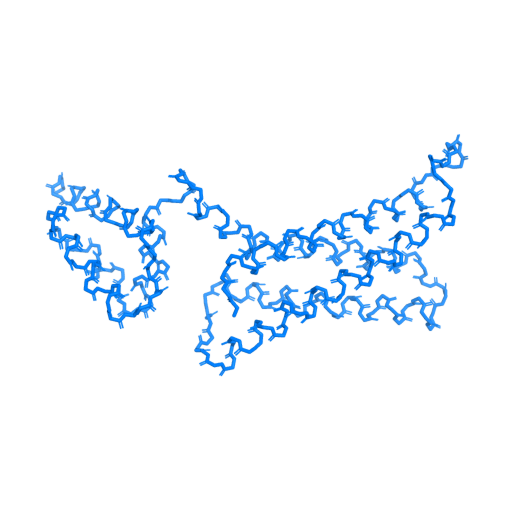886 1.00 91.94 84 ALA A N 1
ATOM 695 C CA . ALA A 1 84 ? -8.667 -4.188 -2.844 1.00 91.94 84 ALA A CA 1
ATOM 696 C C . ALA A 1 84 ? -8.523 -3.711 -4.298 1.00 91.94 84 ALA A C 1
ATOM 698 O O . ALA A 1 84 ? -7.858 -4.373 -5.095 1.00 91.94 84 ALA A O 1
ATOM 699 N N . LEU A 1 85 ? -9.069 -2.540 -4.639 1.00 94.88 85 LEU A N 1
ATOM 700 C CA . LEU A 1 85 ? -8.963 -1.973 -5.989 1.00 94.88 85 LEU A CA 1
ATOM 701 C C . LEU A 1 85 ? -7.505 -1.713 -6.394 1.00 94.88 85 LEU A C 1
ATOM 703 O O . LEU A 1 85 ? -7.084 -2.089 -7.492 1.00 94.88 85 LEU A O 1
ATOM 707 N N . LEU A 1 86 ? -6.711 -1.122 -5.496 1.00 96.12 86 LEU A N 1
ATOM 708 C CA . LEU A 1 86 ? -5.282 -0.895 -5.727 1.00 96.12 86 LEU A CA 1
ATOM 709 C C . LEU A 1 86 ? -4.527 -2.221 -5.907 1.00 96.12 86 LEU A C 1
ATOM 711 O O . LEU A 1 86 ? -3.743 -2.363 -6.849 1.00 96.12 86 LEU A O 1
ATOM 715 N N . ALA A 1 87 ? -4.796 -3.207 -5.046 1.00 94.88 87 ALA A N 1
ATOM 716 C CA . ALA A 1 87 ? -4.156 -4.521 -5.094 1.00 94.88 87 ALA A CA 1
ATOM 717 C C . ALA A 1 87 ? -4.492 -5.311 -6.371 1.00 94.88 87 ALA A C 1
ATOM 719 O O . ALA A 1 87 ? -3.635 -6.032 -6.874 1.00 94.88 87 ALA A O 1
ATOM 720 N N . LEU A 1 88 ? -5.694 -5.156 -6.929 1.00 95.25 88 LEU A N 1
ATOM 721 C CA . LEU A 1 88 ? -6.088 -5.799 -8.189 1.00 95.25 88 LEU A CA 1
ATOM 722 C C . LEU A 1 88 ? -5.534 -5.076 -9.424 1.00 95.25 88 LEU A C 1
ATOM 724 O O . LEU A 1 88 ? -5.237 -5.712 -10.433 1.00 95.25 88 LEU A O 1
ATOM 728 N N . THR A 1 89 ? -5.334 -3.759 -9.348 1.00 97.25 89 THR A N 1
ATOM 729 C CA . THR A 1 89 ? -4.835 -2.961 -10.482 1.00 97.25 89 THR A CA 1
ATOM 730 C C . THR A 1 89 ? -3.350 -3.212 -10.765 1.00 97.25 89 THR A C 1
ATOM 732 O O . THR A 1 89 ? -2.937 -3.314 -11.921 1.00 97.25 89 THR A O 1
ATOM 735 N N . ILE A 1 90 ? -2.525 -3.346 -9.723 1.00 96.94 90 ILE A N 1
ATOM 736 C CA . ILE A 1 90 ? -1.072 -3.557 -9.854 1.00 96.94 90 ILE A CA 1
ATOM 737 C C . ILE A 1 90 ? -0.703 -4.782 -10.723 1.00 96.94 90 ILE A C 1
ATOM 739 O O . ILE A 1 90 ? 0.089 -4.607 -11.653 1.00 96.94 90 ILE A O 1
ATOM 743 N N . PRO A 1 91 ? -1.234 -6.004 -10.500 1.00 96.25 91 PRO A N 1
ATOM 744 C CA . PRO A 1 91 ? -0.885 -7.162 -11.322 1.00 96.25 91 PRO A CA 1
ATOM 745 C C . PRO A 1 91 ? -1.319 -6.999 -12.782 1.00 96.25 91 PRO A C 1
ATOM 747 O O . PRO A 1 91 ? -0.600 -7.456 -13.668 1.00 96.25 91 PRO A O 1
ATOM 750 N N . ILE A 1 92 ? -2.422 -6.289 -13.048 1.00 96.56 92 ILE A N 1
ATOM 751 C CA . ILE A 1 92 ? -2.856 -5.962 -14.413 1.00 96.56 92 ILE A CA 1
ATOM 752 C C . ILE A 1 92 ? -1.803 -5.082 -15.100 1.00 96.56 92 ILE A C 1
ATOM 754 O O . ILE A 1 92 ? -1.364 -5.400 -16.203 1.00 96.56 92 ILE A O 1
ATOM 758 N N . LEU A 1 93 ? -1.318 -4.025 -14.437 1.00 95.69 93 LEU A N 1
ATOM 759 C CA . LEU A 1 93 ? -0.259 -3.171 -14.994 1.00 95.69 93 LEU A CA 1
ATOM 760 C C . LEU A 1 93 ? 1.050 -3.932 -15.230 1.00 95.69 93 LEU A C 1
ATOM 762 O O . LEU A 1 93 ? 1.717 -3.719 -16.244 1.00 95.69 93 LEU A O 1
ATOM 766 N N . LEU A 1 94 ? 1.426 -4.826 -14.311 1.00 94.88 94 LEU A N 1
ATOM 767 C CA . LEU A 1 94 ? 2.631 -5.645 -14.444 1.00 94.88 94 LEU A CA 1
ATOM 768 C C . LEU A 1 94 ? 2.513 -6.645 -15.600 1.00 94.88 94 LEU A C 1
ATOM 770 O O . LEU A 1 94 ? 3.461 -6.785 -16.374 1.00 94.88 94 LEU A O 1
ATOM 774 N N . ALA A 1 95 ? 1.356 -7.290 -15.763 1.00 94.06 95 ALA A N 1
ATOM 775 C CA . ALA A 1 95 ? 1.082 -8.170 -16.895 1.00 94.06 95 ALA A CA 1
ATOM 776 C C . ALA A 1 95 ? 1.153 -7.397 -18.220 1.00 94.06 95 ALA A C 1
ATOM 778 O O . ALA A 1 95 ? 1.891 -7.799 -19.121 1.00 94.06 95 ALA A O 1
ATOM 779 N N . SER A 1 96 ? 0.497 -6.237 -18.305 1.00 92.50 96 SER A N 1
ATOM 780 C CA . SER A 1 96 ? 0.557 -5.353 -19.476 1.00 92.50 96 SER A CA 1
ATOM 781 C C . SER A 1 96 ? 1.986 -4.909 -19.795 1.00 92.50 96 SER A C 1
ATOM 783 O O . SER A 1 96 ? 2.394 -4.939 -20.955 1.00 92.50 96 SER A O 1
ATOM 785 N N . LYS A 1 97 ? 2.796 -4.574 -18.779 1.00 92.81 97 LYS A N 1
ATOM 786 C CA . LYS A 1 97 ? 4.221 -4.241 -18.952 1.00 92.81 97 LYS A CA 1
ATOM 787 C C . LYS A 1 97 ? 5.002 -5.417 -19.542 1.00 92.81 97 LYS A C 1
ATOM 789 O O . LYS A 1 97 ? 5.808 -5.222 -20.451 1.00 92.81 97 LYS A O 1
ATOM 794 N N . LEU A 1 98 ? 4.787 -6.630 -19.031 1.00 90.44 98 LEU A N 1
ATOM 795 C CA . LEU A 1 98 ? 5.464 -7.832 -19.525 1.00 90.44 98 LEU A CA 1
ATOM 796 C C . LEU A 1 98 ? 5.062 -8.157 -20.967 1.00 90.44 98 LEU A C 1
ATOM 798 O O . LEU A 1 98 ? 5.936 -8.495 -21.765 1.00 90.44 98 LEU A O 1
ATOM 802 N N . LEU A 1 99 ? 3.779 -8.016 -21.309 1.00 90.31 99 LEU A N 1
ATOM 803 C CA . LEU A 1 99 ? 3.284 -8.185 -22.677 1.00 90.31 99 LEU A CA 1
ATOM 804 C C . LEU A 1 99 ? 3.897 -7.142 -23.619 1.00 90.31 99 LEU A C 1
ATOM 806 O O . LEU A 1 99 ? 4.420 -7.518 -24.665 1.00 90.31 99 LEU A O 1
ATOM 810 N N . ALA A 1 100 ? 3.926 -5.865 -23.225 1.00 89.06 100 ALA A N 1
ATOM 811 C CA . ALA A 1 100 ? 4.545 -4.799 -24.011 1.00 89.06 100 ALA A CA 1
ATOM 812 C C . ALA A 1 100 ? 6.025 -5.098 -24.305 1.00 89.06 100 ALA A C 1
ATOM 814 O O . ALA A 1 100 ? 6.451 -5.063 -25.454 1.00 89.06 100 ALA A O 1
ATOM 815 N N . VAL A 1 101 ? 6.806 -5.487 -23.291 1.00 87.56 101 VAL A N 1
ATOM 816 C CA . VAL A 1 101 ? 8.245 -5.758 -23.458 1.00 87.56 101 VAL A CA 1
ATOM 817 C C . VAL A 1 101 ? 8.525 -7.048 -24.241 1.00 87.56 101 VAL A C 1
ATOM 819 O O . VAL A 1 101 ? 9.505 -7.098 -24.987 1.00 87.56 101 VAL A O 1
ATOM 822 N N . LYS A 1 102 ? 7.715 -8.102 -24.067 1.00 88.19 102 LYS A N 1
ATOM 823 C CA . LYS A 1 102 ? 7.957 -9.410 -24.703 1.00 88.19 102 LYS A CA 1
ATOM 824 C C . LYS A 1 102 ? 7.413 -9.505 -26.125 1.00 88.19 102 LYS A C 1
ATOM 826 O O . LYS A 1 102 ? 8.071 -10.108 -26.967 1.00 88.19 102 LYS A O 1
ATOM 831 N N . LEU A 1 103 ? 6.230 -8.949 -26.377 1.00 88.06 103 LEU A N 1
ATOM 832 C CA . LEU A 1 103 ? 5.515 -9.112 -27.645 1.00 88.06 103 LEU A CA 1
ATOM 833 C C . LEU A 1 103 ? 5.653 -7.885 -28.552 1.00 88.06 103 LEU A C 1
ATOM 835 O O . LEU A 1 103 ? 5.733 -8.038 -29.766 1.00 88.06 103 LEU A O 1
ATOM 839 N N . TYR A 1 104 ? 5.738 -6.676 -27.986 1.00 82.94 104 TYR A N 1
ATOM 840 C CA . TYR A 1 104 ? 5.604 -5.430 -28.746 1.00 82.94 104 TYR A CA 1
ATOM 841 C C . TYR A 1 104 ? 6.769 -4.465 -28.499 1.00 82.94 104 TYR A C 1
ATOM 843 O O . TYR A 1 104 ? 6.622 -3.423 -27.864 1.00 82.94 104 TYR A O 1
ATOM 851 N N . ARG A 1 105 ? 7.938 -4.773 -29.079 1.00 71.75 105 ARG A N 1
ATOM 852 C CA . ARG A 1 105 ? 9.176 -3.973 -28.943 1.00 71.75 105 ARG A CA 1
ATOM 853 C C . ARG A 1 105 ? 9.019 -2.482 -29.303 1.00 71.75 105 ARG A C 1
ATOM 855 O O . ARG A 1 105 ? 9.811 -1.677 -28.841 1.00 71.75 105 ARG A O 1
ATOM 862 N N . GLY A 1 106 ? 8.007 -2.081 -30.075 1.00 76.81 106 GLY A N 1
ATOM 863 C CA . GLY A 1 106 ? 7.714 -0.662 -30.341 1.00 76.81 106 GLY A CA 1
ATOM 864 C C . GLY A 1 106 ? 7.234 0.135 -29.116 1.00 76.81 106 GLY A C 1
ATOM 865 O O . GLY A 1 106 ? 7.336 1.355 -29.101 1.00 76.81 106 GLY A O 1
ATOM 866 N N . PHE A 1 107 ? 6.769 -0.538 -28.060 1.00 80.88 107 PHE A N 1
ATOM 867 C CA . PHE A 1 107 ? 6.147 0.077 -26.882 1.00 80.88 107 PHE A CA 1
ATOM 868 C C . PHE A 1 107 ? 7.098 0.204 -25.678 1.00 80.88 107 PHE A C 1
ATOM 870 O O . PHE A 1 107 ? 6.647 0.314 -24.539 1.00 80.88 107 PHE A O 1
ATOM 877 N N . TYR A 1 108 ? 8.423 0.204 -25.879 1.00 75.62 108 TYR A N 1
ATOM 878 C CA . TYR A 1 108 ? 9.381 0.322 -24.763 1.00 75.62 108 TYR A CA 1
ATOM 879 C C . TYR A 1 108 ? 9.205 1.607 -23.939 1.00 75.62 108 TYR A C 1
ATOM 881 O O . TYR A 1 108 ? 9.324 1.560 -22.713 1.00 75.62 108 TYR A O 1
ATOM 889 N N . ALA A 1 109 ? 8.900 2.736 -24.588 1.00 75.38 109 ALA A N 1
ATOM 890 C CA . ALA A 1 109 ? 8.638 3.999 -23.897 1.00 75.38 109 ALA A CA 1
ATOM 891 C C . ALA A 1 109 ? 7.381 3.908 -23.011 1.00 75.38 109 ALA A C 1
ATOM 893 O O . ALA A 1 109 ? 7.408 4.298 -21.842 1.00 75.38 109 ALA A O 1
ATOM 894 N N . GLU A 1 110 ? 6.320 3.282 -23.520 1.00 84.94 110 GLU A N 1
ATOM 895 C CA . GLU A 1 110 ? 5.074 3.061 -22.779 1.00 84.94 110 GLU A CA 1
ATOM 896 C C . GLU A 1 110 ? 5.244 2.050 -21.636 1.00 84.94 110 GLU A C 1
ATOM 898 O O . GLU A 1 110 ? 4.699 2.224 -20.544 1.00 84.94 110 GLU A O 1
ATOM 903 N N . ALA A 1 111 ? 6.086 1.029 -21.821 1.00 86.50 111 ALA A N 1
ATOM 904 C CA . ALA A 1 111 ? 6.417 0.067 -20.772 1.00 86.50 111 ALA A CA 1
ATOM 905 C C . ALA A 1 111 ? 7.106 0.728 -19.560 1.00 86.50 111 ALA A C 1
ATOM 907 O O . ALA A 1 111 ? 6.919 0.283 -18.420 1.00 86.50 111 ALA A O 1
ATOM 908 N N . ALA A 1 112 ? 7.868 1.806 -19.780 1.00 88.06 112 ALA A N 1
ATOM 909 C CA . ALA A 1 112 ? 8.409 2.628 -18.699 1.00 88.06 112 ALA A CA 1
ATOM 910 C C . ALA A 1 112 ? 7.297 3.399 -17.962 1.00 88.06 112 ALA A C 1
ATOM 912 O O . ALA A 1 112 ? 7.322 3.494 -16.733 1.00 88.06 112 ALA A O 1
ATOM 913 N N . GLY A 1 113 ? 6.291 3.898 -18.691 1.00 91.44 113 GLY A N 1
ATOM 914 C CA . GLY A 1 113 ? 5.067 4.480 -18.129 1.00 91.44 113 GLY A CA 1
ATOM 915 C C . GLY A 1 113 ? 4.355 3.523 -17.174 1.00 91.44 113 GLY A C 1
ATOM 916 O O . GLY A 1 113 ? 4.154 3.854 -16.005 1.00 91.44 113 GLY A O 1
ATOM 917 N N . LEU A 1 114 ? 4.087 2.296 -17.628 1.00 92.81 114 LEU A N 1
ATOM 918 C CA . LEU A 1 114 ? 3.443 1.251 -16.822 1.00 92.81 114 LEU A CA 1
ATOM 919 C C . LEU A 1 114 ? 4.222 0.925 -15.539 1.00 92.81 114 LEU A C 1
ATOM 921 O O . LEU A 1 114 ? 3.625 0.736 -14.480 1.00 92.81 114 LEU A O 1
ATOM 925 N N . GLY A 1 115 ? 5.558 0.905 -15.608 1.00 92.62 115 GLY A N 1
ATOM 926 C CA . GLY A 1 115 ? 6.415 0.710 -14.436 1.00 92.62 115 GLY A CA 1
ATOM 927 C C . GLY A 1 115 ? 6.289 1.828 -13.393 1.00 92.62 115 GLY A C 1
ATOM 928 O O . GLY A 1 115 ? 6.181 1.535 -12.201 1.00 92.62 115 GLY A O 1
ATOM 929 N N . LYS A 1 116 ? 6.257 3.096 -13.828 1.00 93.06 116 LYS A N 1
ATOM 930 C CA . LYS A 1 116 ? 6.058 4.256 -12.936 1.00 93.06 116 LYS A CA 1
ATOM 931 C C . LYS A 1 116 ? 4.687 4.215 -12.269 1.00 93.06 116 LYS A C 1
ATOM 933 O O . LYS A 1 116 ? 4.600 4.395 -11.057 1.00 93.06 116 LYS A O 1
ATOM 938 N N . SER A 1 117 ? 3.644 3.918 -13.043 1.00 95.69 117 SER A N 1
ATOM 939 C CA . SER A 1 117 ? 2.278 3.788 -12.530 1.00 95.69 117 SER A CA 1
ATOM 940 C C . SER A 1 117 ? 2.174 2.666 -11.497 1.00 95.69 117 SER A C 1
ATOM 942 O O . SER A 1 117 ? 1.621 2.878 -10.421 1.00 95.69 117 SER A O 1
ATOM 944 N N . ALA A 1 118 ? 2.774 1.500 -11.761 1.00 96.25 118 ALA A N 1
ATOM 945 C CA . ALA A 1 118 ? 2.799 0.396 -10.802 1.00 96.25 118 ALA A CA 1
ATOM 946 C C . ALA A 1 118 ? 3.491 0.786 -9.483 1.00 96.25 118 ALA A C 1
ATOM 948 O O . ALA A 1 118 ? 2.980 0.469 -8.407 1.00 96.25 118 ALA A O 1
ATOM 949 N N . PHE A 1 119 ? 4.613 1.513 -9.540 1.00 96.81 119 PHE A N 1
ATOM 950 C CA . PHE A 1 119 ? 5.292 2.000 -8.335 1.00 96.81 119 PHE A CA 1
ATOM 951 C C . PHE A 1 119 ? 4.443 3.016 -7.554 1.00 96.81 119 PHE A C 1
ATOM 953 O O . PHE A 1 119 ? 4.287 2.874 -6.341 1.00 96.81 119 PHE A O 1
ATOM 960 N N . ALA A 1 120 ? 3.830 3.986 -8.238 1.00 97.56 120 ALA A N 1
ATOM 961 C CA . ALA A 1 120 ? 2.957 4.980 -7.610 1.00 97.56 120 ALA A CA 1
ATOM 962 C C . ALA A 1 120 ? 1.744 4.334 -6.917 1.00 97.56 120 ALA A C 1
ATOM 964 O O . ALA A 1 120 ? 1.464 4.626 -5.754 1.00 97.56 120 ALA A O 1
ATOM 965 N N . LEU A 1 121 ? 1.066 3.394 -7.585 1.00 97.69 121 LEU A N 1
ATOM 966 C CA . LEU A 1 121 ? -0.043 2.646 -6.981 1.00 97.69 121 LEU A CA 1
ATOM 967 C C . LEU A 1 121 ? 0.412 1.792 -5.795 1.00 97.69 121 LEU A C 1
ATOM 969 O O . LEU A 1 121 ? -0.334 1.639 -4.833 1.00 97.69 121 LEU A O 1
ATOM 973 N N . SER A 1 122 ? 1.638 1.270 -5.829 1.00 97.31 122 SER A N 1
ATOM 974 C CA . SER A 1 122 ? 2.198 0.507 -4.710 1.00 97.31 122 SER A CA 1
ATOM 975 C C . SER A 1 122 ? 2.443 1.386 -3.485 1.00 97.31 122 SER A C 1
ATOM 977 O O . SER A 1 122 ? 2.150 0.956 -2.372 1.00 97.31 122 SER A O 1
ATOM 979 N N . LEU A 1 123 ? 2.907 2.629 -3.670 1.00 97.06 123 LEU A N 1
ATOM 980 C CA . LEU A 1 123 ? 3.022 3.612 -2.584 1.00 97.06 123 LEU A CA 1
ATOM 981 C C . LEU A 1 123 ? 1.655 3.942 -1.971 1.00 97.06 123 LEU A C 1
ATOM 983 O O . LEU A 1 123 ? 1.525 3.968 -0.748 1.00 97.06 123 LEU A O 1
ATOM 987 N N . LEU A 1 124 ? 0.625 4.133 -2.801 1.00 96.94 124 LEU A N 1
ATOM 988 C CA . LEU A 1 124 ? -0.745 4.350 -2.323 1.00 96.94 124 LEU A CA 1
ATOM 989 C C . LEU A 1 124 ? -1.284 3.124 -1.573 1.00 96.94 124 LEU A C 1
ATOM 991 O O . LEU A 1 124 ? -1.862 3.258 -0.495 1.00 96.94 124 LEU A O 1
ATOM 995 N N . LEU A 1 125 ? -1.042 1.921 -2.098 1.00 96.31 125 LEU A N 1
ATOM 996 C CA . LEU A 1 125 ? -1.430 0.670 -1.448 1.00 96.31 125 LEU A CA 1
ATOM 997 C C . LEU A 1 125 ? -0.736 0.505 -0.089 1.00 96.31 125 LEU A C 1
ATOM 999 O O . LEU A 1 125 ? -1.370 0.087 0.883 1.00 96.31 125 LEU A O 1
ATOM 1003 N N . PHE A 1 126 ? 0.550 0.860 -0.008 1.00 95.38 126 PHE A N 1
ATOM 1004 C CA . PHE A 1 126 ? 1.292 0.895 1.246 1.00 95.38 126 PHE A CA 1
ATOM 1005 C C . PHE A 1 126 ? 0.659 1.885 2.227 1.00 95.38 126 PHE A C 1
ATOM 1007 O O . PHE A 1 126 ? 0.374 1.491 3.356 1.00 95.38 126 PHE A O 1
ATOM 1014 N N . ALA A 1 127 ? 0.364 3.116 1.801 1.00 93.00 127 ALA A N 1
ATOM 1015 C CA . ALA A 1 127 ? -0.236 4.144 2.651 1.00 93.00 127 ALA A CA 1
ATOM 1016 C C . ALA A 1 127 ? -1.584 3.705 3.255 1.00 93.00 127 ALA A C 1
ATOM 1018 O O . ALA A 1 127 ? -1.791 3.847 4.456 1.00 93.00 127 ALA A O 1
ATOM 1019 N N . VAL A 1 128 ? -2.465 3.097 2.452 1.00 91.25 128 VAL A N 1
ATOM 1020 C CA . VAL A 1 128 ? -3.796 2.622 2.891 1.00 91.25 128 VAL A CA 1
ATOM 1021 C C . VAL A 1 128 ? -3.716 1.332 3.734 1.00 91.25 128 VAL A C 1
ATOM 1023 O O . VAL A 1 128 ? -4.677 0.975 4.415 1.00 91.25 128 VAL A O 1
ATOM 1026 N N . SER A 1 129 ? -2.572 0.632 3.726 1.00 90.06 129 SER A N 1
ATOM 1027 C CA . SER A 1 129 ? -2.359 -0.631 4.447 1.00 90.06 129 SER A CA 1
ATOM 1028 C C . SER A 1 129 ? -1.191 -0.568 5.432 1.00 90.06 129 SER A C 1
ATOM 1030 O O . SER A 1 129 ? -1.390 -0.195 6.581 1.00 90.06 129 SER A O 1
ATOM 1032 N N . GLY A 1 130 ? 0.014 -0.997 5.035 1.00 87.06 130 GLY A N 1
ATOM 1033 C CA . GLY A 1 130 ? 1.159 -1.115 5.948 1.00 87.06 130 GLY A CA 1
ATOM 1034 C C . GLY A 1 130 ? 1.491 0.207 6.647 1.00 87.06 130 GLY A C 1
ATOM 1035 O O . GLY A 1 130 ? 1.639 0.235 7.865 1.00 87.06 130 GLY A O 1
ATOM 1036 N N . GLY A 1 131 ? 1.503 1.309 5.894 1.00 86.06 131 GLY A N 1
ATOM 1037 C CA . GLY A 1 131 ? 1.697 2.668 6.401 1.00 86.06 131 GLY A CA 1
ATOM 1038 C C . GLY A 1 131 ? 0.615 3.100 7.392 1.00 86.06 131 GLY A C 1
ATOM 1039 O O . GLY A 1 131 ? 0.943 3.643 8.443 1.00 86.06 131 GLY A O 1
ATOM 1040 N N . TYR A 1 132 ? -0.655 2.782 7.125 1.00 82.94 132 TYR A N 1
ATOM 1041 C CA . TYR A 1 132 ? -1.756 3.036 8.058 1.00 82.94 132 TYR A CA 1
ATOM 1042 C C . TYR A 1 132 ? -1.533 2.354 9.420 1.00 82.94 132 TYR A C 1
ATOM 1044 O O . TYR A 1 132 ? -1.715 2.982 10.462 1.00 82.94 132 TYR A O 1
ATOM 1052 N N . TYR A 1 133 ? -1.068 1.099 9.435 1.00 77.00 133 TYR A N 1
ATOM 1053 C CA . TYR A 1 133 ? -0.746 0.402 10.688 1.00 77.00 133 TYR A CA 1
ATOM 1054 C C . TYR A 1 133 ? 0.489 0.975 11.396 1.00 77.00 133 TYR A C 1
ATOM 1056 O O . TYR A 1 133 ? 0.500 1.022 12.622 1.00 77.00 133 TYR A O 1
ATOM 1064 N N . PHE A 1 134 ? 1.501 1.454 10.665 1.00 77.88 134 PHE A N 1
ATOM 1065 C CA . PHE A 1 134 ? 2.636 2.157 11.280 1.00 77.88 134 PHE A CA 1
ATOM 1066 C C . PHE A 1 134 ? 2.208 3.459 11.970 1.00 77.88 134 PHE A C 1
ATOM 1068 O O . PHE A 1 134 ? 2.702 3.757 13.054 1.00 77.88 134 PHE A O 1
ATOM 1075 N N . LEU A 1 135 ? 1.264 4.202 11.384 1.00 72.00 135 LEU A N 1
ATOM 1076 C CA . LEU A 1 135 ? 0.708 5.409 12.004 1.00 72.00 135 LEU A CA 1
ATOM 1077 C C . LEU A 1 135 ? -0.123 5.090 13.254 1.00 72.00 135 LEU A C 1
ATOM 1079 O O . LEU A 1 135 ? -0.025 5.814 14.239 1.00 72.00 135 LEU A O 1
ATOM 1083 N N . LEU A 1 136 ? -0.891 3.993 13.239 1.00 65.94 136 LEU A N 1
ATOM 1084 C CA . LEU A 1 136 ? -1.641 3.518 14.413 1.00 65.94 136 LEU A CA 1
ATOM 1085 C C . LEU A 1 136 ? -0.718 3.081 15.553 1.00 65.94 136 LEU A C 1
ATOM 1087 O O . LEU A 1 136 ? -1.027 3.293 16.720 1.00 65.94 136 LEU A O 1
ATOM 1091 N N . MET A 1 137 ? 0.410 2.465 15.201 1.00 61.50 137 MET A N 1
ATOM 1092 C CA . MET A 1 137 ? 1.411 1.978 16.146 1.00 61.50 137 MET A CA 1
ATOM 1093 C C . MET A 1 137 ? 2.241 3.116 16.762 1.00 61.50 137 MET A C 1
ATOM 1095 O O . MET A 1 137 ? 2.860 2.925 17.808 1.00 61.50 137 MET A O 1
ATOM 1099 N N . TYR A 1 138 ? 2.282 4.297 16.134 1.00 59.38 138 TYR A N 1
ATOM 1100 C CA . TYR A 1 138 ? 3.008 5.433 16.688 1.00 59.38 138 TYR A CA 1
ATOM 1101 C C . TYR A 1 138 ? 2.303 5.909 17.971 1.00 59.38 138 TYR A C 1
ATOM 1103 O O . TYR A 1 138 ? 1.121 6.257 17.912 1.00 59.38 138 TYR A O 1
ATOM 1111 N N . PRO A 1 139 ? 3.000 5.979 19.124 1.00 53.09 139 PRO A N 1
ATOM 1112 C CA . PRO A 1 139 ? 2.386 6.258 20.428 1.00 53.09 139 PRO A CA 1
ATOM 1113 C C . PRO A 1 139 ? 1.689 7.626 20.521 1.00 53.09 139 PRO A C 1
ATOM 1115 O O . PRO A 1 139 ? 0.956 7.873 21.469 1.00 53.09 139 PRO A O 1
ATOM 1118 N N . GLN A 1 140 ? 1.886 8.502 19.531 1.00 56.41 140 GLN A N 1
ATOM 1119 C CA . GLN A 1 140 ? 1.270 9.829 19.433 1.00 56.41 140 GLN A CA 1
ATOM 1120 C C . GLN A 1 140 ? 0.439 10.020 18.143 1.00 56.41 140 GLN A C 1
ATOM 1122 O O . GLN A 1 140 ? 0.050 11.139 17.823 1.00 56.41 140 GLN A O 1
ATOM 1127 N N . GLY A 1 141 ? 0.230 8.968 17.340 1.00 48.19 141 GLY A N 1
ATOM 1128 C CA . GLY A 1 141 ? -0.141 9.116 15.925 1.00 48.19 141 GLY A CA 1
ATOM 1129 C C . GLY A 1 141 ? -1.627 9.038 15.596 1.00 48.19 141 GLY A C 1
ATOM 1130 O O . GLY A 1 141 ? -2.049 9.612 14.594 1.00 48.19 141 GLY A O 1
ATOM 1131 N N . ILE A 1 142 ? -2.434 8.346 16.403 1.00 54.56 142 ILE A N 1
ATOM 1132 C CA . ILE A 1 142 ? -3.869 8.192 16.150 1.00 54.56 142 ILE A CA 1
ATOM 1133 C C . ILE A 1 142 ? -4.647 8.304 17.463 1.00 54.56 142 ILE A C 1
ATOM 1135 O O . ILE A 1 142 ? -4.357 7.616 18.438 1.00 54.56 142 ILE A O 1
ATOM 1139 N N . THR A 1 143 ? -5.651 9.182 17.487 1.00 68.25 143 THR A N 1
ATOM 1140 C CA . THR A 1 143 ? -6.546 9.373 18.631 1.00 68.25 143 THR A CA 1
ATOM 1141 C C . THR A 1 143 ? -7.244 8.057 18.977 1.00 68.25 143 THR A C 1
ATOM 1143 O O . THR A 1 143 ? -7.770 7.381 18.092 1.00 68.25 143 THR A O 1
ATOM 1146 N N . GLY A 1 144 ? -7.307 7.690 20.264 1.00 76.19 144 GLY A N 1
ATOM 1147 C CA . GLY A 1 144 ? -8.002 6.472 20.710 1.00 76.19 144 GLY A CA 1
ATOM 1148 C C . GLY A 1 144 ? -9.461 6.385 20.240 1.00 76.19 144 GLY A C 1
ATOM 1149 O O . GLY A 1 144 ? -10.011 5.298 20.078 1.00 76.19 144 GLY A O 1
ATOM 1150 N N . THR A 1 145 ? -10.061 7.521 19.885 1.00 81.06 145 THR A N 1
ATOM 1151 C CA . THR A 1 145 ? -11.367 7.615 19.232 1.00 81.06 145 THR A CA 1
ATOM 1152 C C . THR A 1 145 ? -11.404 6.859 17.903 1.00 81.06 145 THR A C 1
ATOM 1154 O O . THR A 1 145 ? -12.373 6.155 17.630 1.00 81.06 145 THR A O 1
ATOM 1157 N N . LEU A 1 146 ? -10.351 6.934 17.083 1.00 79.75 146 LEU A N 1
ATOM 1158 C CA . LEU A 1 146 ? -10.289 6.217 15.808 1.00 79.75 146 LEU A CA 1
ATOM 1159 C C . LEU A 1 146 ? -10.133 4.703 16.014 1.00 79.75 146 LEU A C 1
ATOM 1161 O O . LEU A 1 146 ? -10.663 3.921 15.222 1.00 79.75 146 LEU A O 1
ATOM 1165 N N . LEU A 1 147 ? -9.458 4.271 17.084 1.00 84.06 147 LEU A N 1
ATOM 1166 C CA . LEU A 1 147 ? -9.419 2.855 17.462 1.00 84.06 147 LEU A CA 1
ATOM 1167 C C . LEU A 1 147 ? -10.812 2.356 17.847 1.00 84.06 147 LEU A C 1
ATOM 1169 O O . LEU A 1 147 ? -11.247 1.320 17.341 1.00 84.06 147 LEU A O 1
ATOM 1173 N N . VAL A 1 148 ? -11.541 3.123 18.661 1.00 88.44 148 VAL A N 1
ATOM 1174 C CA . VAL A 1 148 ? -12.933 2.819 19.020 1.00 88.44 148 VAL A CA 1
ATOM 1175 C C . VAL A 1 148 ? -13.808 2.722 17.768 1.00 88.44 148 VAL A C 1
ATOM 1177 O O . VAL A 1 148 ? -14.520 1.733 17.587 1.00 88.44 148 VAL A O 1
ATOM 1180 N N . GLN A 1 149 ? -13.715 3.695 16.861 1.00 85.06 149 GLN A N 1
ATOM 1181 C CA . GLN A 1 149 ? -14.504 3.706 15.627 1.00 85.06 149 GLN A CA 1
ATOM 1182 C C . GLN A 1 149 ? -14.195 2.514 14.711 1.00 85.06 149 GLN A C 1
ATOM 1184 O O . GLN A 1 149 ? -15.108 1.937 14.132 1.00 85.06 149 GLN A O 1
ATOM 1189 N N . ASN A 1 150 ? -12.934 2.094 14.597 1.00 81.94 150 ASN A N 1
ATOM 1190 C CA . ASN A 1 150 ? -12.568 0.985 13.710 1.00 81.94 150 ASN A CA 1
ATOM 1191 C C . ASN A 1 150 ? -12.823 -0.401 14.311 1.00 81.94 150 ASN A C 1
ATOM 1193 O O . ASN A 1 150 ? -13.096 -1.348 13.566 1.00 81.94 150 ASN A O 1
ATOM 1197 N N . LYS A 1 151 ? -12.705 -0.538 15.636 1.00 86.25 151 LYS A N 1
ATOM 1198 C CA . LYS A 1 151 ? -12.747 -1.841 16.314 1.00 86.25 151 LYS A CA 1
ATOM 1199 C C . LYS A 1 151 ? -14.066 -2.125 17.007 1.00 86.25 151 LYS A C 1
ATOM 1201 O O . LYS A 1 151 ? -14.538 -3.257 16.946 1.00 86.25 151 LYS A O 1
ATOM 1206 N N . CYS A 1 152 ? -14.666 -1.134 17.656 1.00 89.75 152 CYS A N 1
ATOM 1207 C CA . CYS A 1 152 ? -15.890 -1.332 18.428 1.00 89.75 152 CYS A CA 1
ATOM 1208 C C . CYS A 1 152 ? -17.136 -1.257 17.537 1.00 89.75 152 CYS A C 1
ATOM 1210 O O . CYS A 1 152 ? -18.104 -1.971 17.790 1.00 89.75 152 CYS A O 1
ATOM 1212 N N . VAL A 1 153 ? -17.099 -0.462 16.459 1.00 87.31 153 VAL A N 1
ATOM 1213 C CA . VAL A 1 153 ? -18.274 -0.237 15.595 1.00 87.31 153 VAL A CA 1
ATOM 1214 C C . VAL A 1 153 ? -18.607 -1.434 14.698 1.00 87.31 153 VAL A C 1
ATOM 1216 O O . VAL A 1 153 ? -19.704 -1.536 14.163 1.00 87.31 153 VAL A O 1
ATOM 1219 N N . ARG A 1 154 ? -17.694 -2.408 14.584 1.00 84.12 154 ARG A N 1
ATOM 1220 C CA . ARG A 1 154 ? -17.973 -3.673 13.884 1.00 84.12 154 ARG A CA 1
ATOM 1221 C C . ARG A 1 154 ? -19.136 -4.447 14.501 1.00 84.12 154 ARG A C 1
ATOM 1223 O O . ARG A 1 154 ? -19.841 -5.134 13.775 1.00 84.12 154 ARG A O 1
ATOM 1230 N N . CYS A 1 155 ? -19.325 -4.325 15.817 1.00 88.81 155 CYS A N 1
ATOM 1231 C CA . CYS A 1 155 ? -20.350 -5.057 16.569 1.00 88.81 155 CYS A CA 1
ATOM 1232 C C . CYS A 1 155 ? -21.267 -4.142 17.402 1.00 88.81 155 CYS A C 1
ATOM 1234 O O . CYS A 1 155 ? -22.248 -4.609 17.981 1.00 88.81 155 CYS A O 1
ATOM 1236 N N . HIS A 1 156 ? -20.950 -2.852 17.517 1.00 89.81 156 HIS A N 1
ATOM 1237 C CA . HIS A 1 156 ? -21.699 -1.883 18.316 1.00 89.81 156 HIS A CA 1
ATOM 1238 C C . HIS A 1 156 ? -22.015 -0.632 17.498 1.00 89.81 156 HIS A C 1
ATOM 1240 O O . HIS A 1 156 ? -21.283 -0.276 16.587 1.00 89.81 156 HIS A O 1
ATOM 1246 N N . THR A 1 157 ? -23.084 0.082 17.836 1.00 89.44 157 THR A N 1
ATOM 1247 C CA . THR A 1 157 ? -23.321 1.403 17.245 1.00 89.44 157 THR A CA 1
ATOM 1248 C C . THR A 1 157 ? -22.413 2.445 17.900 1.00 89.44 157 THR A C 1
ATOM 1250 O O . THR A 1 157 ? -22.052 2.312 19.072 1.00 89.44 157 THR A O 1
ATOM 1253 N N . LEU A 1 158 ? -22.057 3.500 17.157 1.00 85.44 158 LEU A N 1
ATOM 1254 C CA . LEU A 1 158 ? -21.309 4.641 17.704 1.00 85.44 158 LEU A CA 1
ATOM 1255 C C . LEU A 1 158 ? -22.025 5.236 18.915 1.00 85.44 158 LEU A C 1
ATOM 1257 O O . LEU A 1 158 ? -21.405 5.459 19.949 1.00 85.44 158 LEU A O 1
ATOM 1261 N N . GLU A 1 159 ? -23.340 5.410 18.797 1.00 85.19 159 GLU A N 1
ATOM 1262 C CA . GLU A 1 159 ? -24.187 5.902 19.874 1.00 85.19 159 GLU A CA 1
ATOM 1263 C C . GLU A 1 159 ? -24.040 5.052 21.136 1.00 85.19 159 GLU A C 1
ATOM 1265 O O . GLU A 1 159 ? -23.752 5.598 22.188 1.00 85.19 159 GLU A O 1
ATOM 1270 N N . ARG A 1 160 ? -24.123 3.717 21.043 1.00 88.69 160 ARG A N 1
ATOM 1271 C CA . ARG A 1 160 ? -23.982 2.830 22.211 1.00 88.69 160 ARG A CA 1
ATOM 1272 C C . ARG A 1 160 ? -22.648 3.009 22.934 1.00 88.69 160 ARG A C 1
ATOM 1274 O O . ARG A 1 160 ? -22.594 2.855 24.151 1.00 88.69 160 ARG A O 1
ATOM 1281 N N . VAL A 1 161 ? -21.567 3.231 22.192 1.00 88.62 161 VAL A N 1
ATOM 1282 C CA . VAL A 1 161 ? -20.226 3.337 22.780 1.00 88.62 161 VAL A CA 1
ATOM 1283 C C . VAL A 1 161 ? -20.007 4.718 23.388 1.00 88.62 161 VAL A C 1
ATOM 1285 O O . VAL A 1 161 ? -19.472 4.812 24.489 1.00 88.62 161 VAL A O 1
ATOM 1288 N N . PHE A 1 162 ? -20.442 5.769 22.695 1.00 86.44 162 PHE A N 1
ATOM 1289 C CA . PHE A 1 162 ? -20.177 7.152 23.080 1.00 86.44 162 PHE A CA 1
ATOM 1290 C C . PHE A 1 162 ? -21.277 7.797 23.932 1.00 86.44 162 PHE A C 1
ATOM 1292 O O . PHE A 1 162 ? -21.047 8.883 24.434 1.00 86.44 162 PHE A O 1
ATOM 1299 N N . SER A 1 163 ? -22.441 7.174 24.138 1.00 85.25 163 SER A N 1
ATOM 1300 C CA . SER A 1 163 ? -23.498 7.712 25.019 1.00 85.25 163 SER A CA 1
ATOM 1301 C C . SER A 1 163 ? -23.365 7.283 26.480 1.00 85.25 163 SER A C 1
ATOM 1303 O O . SER A 1 163 ? -24.108 7.745 27.343 1.00 85.25 163 SER A O 1
ATOM 1305 N N . ILE A 1 164 ? -22.425 6.386 26.777 1.00 85.31 164 ILE A N 1
ATOM 1306 C CA . ILE A 1 164 ? -22.213 5.868 28.122 1.00 85.31 164 ILE A CA 1
ATOM 1307 C C . ILE A 1 164 ? -21.060 6.636 28.766 1.00 85.31 164 ILE A C 1
ATOM 1309 O O . ILE A 1 164 ? -19.964 6.673 28.220 1.00 85.31 164 ILE A O 1
ATOM 1313 N N . SER A 1 165 ? -21.278 7.185 29.959 1.00 89.12 165 SER A N 1
ATOM 1314 C CA . SER A 1 165 ? -20.215 7.779 30.775 1.00 89.12 165 SER A CA 1
ATOM 1315 C C . SER A 1 165 ? -19.831 6.823 31.908 1.00 89.12 165 SER A C 1
ATOM 1317 O O . SER A 1 165 ? -20.692 6.375 32.668 1.00 89.12 165 SER A O 1
ATOM 1319 N N . LYS A 1 166 ? -18.543 6.472 32.016 1.00 90.19 166 LYS A N 1
ATOM 1320 C CA . LYS A 1 166 ? -17.990 5.606 33.081 1.00 90.19 166 LYS A CA 1
ATOM 1321 C C . LYS A 1 166 ? -16.701 6.190 33.652 1.00 90.19 166 LYS A C 1
ATOM 1323 O O . LYS A 1 166 ? -16.060 7.021 33.015 1.00 90.19 166 LYS A O 1
ATOM 1328 N N . SER A 1 167 ? -16.312 5.721 34.840 1.00 93.12 167 SER A N 1
ATOM 1329 C CA . SER A 1 167 ? -14.956 5.937 35.356 1.00 93.12 167 SER A CA 1
ATOM 1330 C C . SER A 1 167 ? -13.921 5.180 34.517 1.00 93.12 167 SER A C 1
ATOM 1332 O O . SER A 1 167 ? -14.271 4.304 33.715 1.00 93.12 167 SER A O 1
ATOM 1334 N N . LYS A 1 168 ? -12.640 5.492 34.731 1.00 92.31 168 LYS A N 1
ATOM 1335 C CA . LYS A 1 168 ? -11.526 4.792 34.087 1.00 92.31 168 LYS A CA 1
ATOM 1336 C C 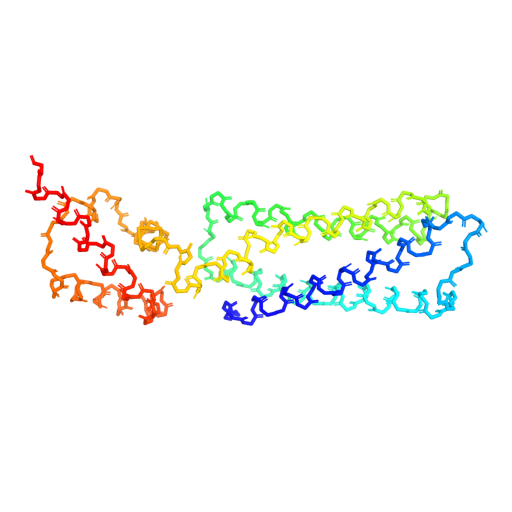. LYS A 1 168 ? -11.576 3.290 34.361 1.00 92.31 168 LYS A C 1
ATOM 1338 O O . LYS A 1 168 ? -11.549 2.507 33.416 1.00 92.31 168 LYS A O 1
ATOM 1343 N N . GLU A 1 169 ? -11.789 2.896 35.612 1.00 94.50 169 GLU A N 1
ATOM 1344 C CA . GLU A 1 169 ? -11.904 1.492 36.026 1.00 94.50 169 GLU A CA 1
ATOM 1345 C C . GLU A 1 169 ? -13.095 0.807 35.336 1.00 94.50 169 GLU A C 1
ATOM 1347 O O . GLU A 1 169 ? -13.008 -0.333 34.870 1.00 94.50 169 GLU A O 1
ATOM 1352 N N . GLY A 1 170 ? -14.222 1.515 35.203 1.00 95.00 170 GLY A N 1
ATOM 1353 C CA . GLY A 1 170 ? -15.401 0.999 34.504 1.00 95.00 170 GLY A CA 1
ATOM 1354 C C . GLY A 1 170 ? -15.152 0.755 33.010 1.00 95.00 170 GLY A C 1
ATOM 1355 O O . GLY A 1 170 ? -15.669 -0.217 32.431 1.00 95.00 170 GLY A O 1
ATOM 1356 N N . TRP A 1 171 ? -14.351 1.611 32.373 1.00 95.00 171 TRP A N 1
ATOM 1357 C CA . TRP A 1 171 ? -13.916 1.414 30.993 1.00 95.00 171 TRP A CA 1
ATOM 1358 C C . TRP A 1 171 ? -12.879 0.305 30.861 1.00 95.00 171 TRP A C 1
ATOM 1360 O O . TRP A 1 171 ? -13.050 -0.546 29.990 1.00 95.00 171 TRP A O 1
ATOM 1370 N N . GLU A 1 172 ? -11.896 0.231 31.755 1.00 95.56 172 GLU A N 1
ATOM 1371 C CA . GLU A 1 172 ? -10.898 -0.844 31.809 1.00 95.56 172 GLU A CA 1
ATOM 1372 C C . GLU A 1 172 ? -11.553 -2.225 31.833 1.00 95.56 172 GLU A C 1
ATOM 1374 O O . GLU A 1 172 ? -11.239 -3.081 31.000 1.00 95.56 172 GLU A O 1
ATOM 1379 N N . GLN A 1 173 ? -12.535 -2.420 32.716 1.00 96.06 173 GLN A N 1
ATOM 1380 C CA . GLN A 1 173 ? -13.302 -3.665 32.799 1.00 96.06 173 GLN A CA 1
ATOM 1381 C C . GLN A 1 173 ? -14.110 -3.935 31.527 1.00 96.06 173 GLN A C 1
ATOM 1383 O O . GLN A 1 173 ? -14.222 -5.072 31.066 1.00 96.06 173 GLN A O 1
ATOM 1388 N N . THR A 1 174 ? -14.708 -2.897 30.938 1.00 95.25 174 THR A N 1
ATOM 1389 C CA . THR A 1 174 ? -15.525 -3.055 29.729 1.00 95.25 174 THR A CA 1
ATOM 1390 C C . THR A 1 174 ? -14.668 -3.452 28.533 1.00 95.25 174 THR A C 1
ATOM 1392 O O . THR A 1 174 ? -15.005 -4.419 27.853 1.00 95.25 174 THR A O 1
ATOM 1395 N N . VAL A 1 175 ? -13.560 -2.750 28.304 1.00 94.69 175 VAL A N 1
ATOM 1396 C CA . VAL A 1 175 ? -12.643 -3.020 27.193 1.00 94.69 175 VAL A CA 1
ATOM 1397 C C . VAL A 1 175 ? -11.953 -4.370 27.388 1.00 94.69 175 VAL A C 1
ATOM 1399 O O . VAL A 1 175 ? -11.839 -5.114 26.419 1.00 94.69 175 VAL A O 1
ATOM 1402 N N . ALA A 1 176 ? -11.585 -4.743 28.623 1.00 94.44 176 ALA A N 1
ATOM 1403 C CA . ALA A 1 176 ? -11.063 -6.078 28.932 1.00 94.44 176 ALA A CA 1
ATOM 1404 C C . ALA A 1 176 ? -12.040 -7.182 28.505 1.00 94.44 176 ALA A C 1
ATOM 1406 O O . ALA A 1 176 ? -11.689 -8.019 27.681 1.00 94.44 176 ALA A O 1
ATOM 1407 N N . ARG A 1 177 ? -13.306 -7.104 28.938 1.00 94.94 177 ARG A N 1
ATOM 1408 C CA . ARG A 1 177 ? -14.329 -8.084 28.534 1.00 94.94 177 ARG A CA 1
ATOM 1409 C C . ARG A 1 177 ? -14.531 -8.153 27.021 1.00 94.94 177 ARG A C 1
ATOM 1411 O O . ARG A 1 177 ? -14.871 -9.212 26.505 1.00 94.94 177 ARG A O 1
ATOM 1418 N N . MET A 1 178 ? -14.400 -7.035 26.304 1.00 93.94 178 MET A N 1
ATOM 1419 C CA . MET A 1 178 ? -14.521 -7.042 24.841 1.00 93.94 178 MET A CA 1
ATOM 1420 C C . MET A 1 178 ? -13.298 -7.676 24.172 1.00 93.94 178 MET A C 1
ATOM 1422 O O . MET A 1 178 ? -13.464 -8.415 23.205 1.00 93.94 178 MET A O 1
ATOM 1426 N N . ALA A 1 179 ? -12.097 -7.432 24.700 1.00 91.50 179 ALA A N 1
ATOM 1427 C CA . ALA A 1 179 ? -10.874 -8.084 24.241 1.00 91.50 179 ALA A CA 1
ATOM 1428 C C . ALA A 1 179 ? -10.920 -9.605 24.473 1.00 91.50 179 ALA A C 1
ATOM 1430 O O . ALA A 1 179 ? -10.507 -10.362 23.599 1.00 91.50 179 ALA A O 1
ATOM 1431 N N . ASP A 1 180 ? -11.502 -10.050 25.591 1.00 92.88 180 ASP A N 1
ATOM 1432 C CA . ASP A 1 180 ? -11.656 -11.475 25.910 1.00 92.88 180 ASP A CA 1
ATOM 1433 C C . ASP A 1 180 ? -12.679 -12.175 25.002 1.00 92.88 180 ASP A C 1
ATOM 1435 O O . ASP A 1 180 ? -12.534 -13.353 24.683 1.00 92.88 180 ASP A O 1
ATOM 1439 N N . ARG A 1 181 ? -13.717 -11.454 24.554 1.00 92.44 181 ARG A N 1
ATOM 1440 C CA . ARG A 1 181 ? -14.734 -11.995 23.635 1.00 92.44 181 ARG A CA 1
ATOM 1441 C C . ARG A 1 181 ? -14.196 -12.271 22.237 1.00 92.44 181 ARG A C 1
ATOM 1443 O O . ARG A 1 181 ? -14.692 -13.180 21.579 1.00 92.44 181 ARG A O 1
ATOM 1450 N N . VAL A 1 182 ? -13.235 -11.474 21.773 1.00 86.50 182 VAL A N 1
ATOM 1451 C CA . VAL A 1 182 ? -12.592 -11.656 20.466 1.00 86.50 182 VAL A CA 1
ATOM 1452 C C . VAL A 1 182 ? -11.074 -11.603 20.659 1.00 86.50 182 VAL A C 1
ATOM 1454 O O . VAL A 1 182 ? -10.457 -10.554 20.433 1.00 86.50 182 VAL A O 1
ATOM 1457 N N . PRO A 1 183 ? -10.456 -12.716 21.102 1.00 84.62 183 PRO A N 1
ATOM 1458 C CA . PRO A 1 183 ? -9.027 -12.762 21.385 1.00 84.62 183 PRO A CA 1
ATOM 1459 C C . PRO A 1 183 ? -8.189 -12.288 20.191 1.00 84.62 183 PRO A C 1
ATOM 1461 O O . PRO A 1 183 ? -8.397 -12.710 19.056 1.00 84.62 183 PRO A O 1
ATOM 1464 N N . GLY A 1 184 ? -7.241 -11.383 20.444 1.00 80.31 184 GLY A N 1
ATOM 1465 C CA . GLY A 1 184 ? -6.378 -10.801 19.409 1.00 80.31 184 GLY A CA 1
ATOM 1466 C C . GLY A 1 184 ? -6.990 -9.636 18.621 1.00 80.31 184 GLY A C 1
ATOM 1467 O O . GLY A 1 184 ? -6.280 -9.009 17.834 1.00 80.31 184 GLY A O 1
ATOM 1468 N N . TRP A 1 185 ? -8.265 -9.290 18.845 1.00 85.81 185 TRP A N 1
ATOM 1469 C CA . TRP A 1 185 ? -8.893 -8.130 18.202 1.00 85.81 185 TRP A CA 1
ATOM 1470 C C . TRP A 1 185 ? -8.376 -6.798 18.747 1.00 85.81 185 TRP A C 1
ATOM 1472 O O . TRP A 1 185 ? -8.188 -5.861 17.975 1.00 85.81 185 TRP A O 1
ATOM 1482 N N . ILE A 1 186 ? -8.125 -6.706 20.056 1.00 85.38 186 ILE A N 1
ATOM 1483 C CA . ILE A 1 186 ? -7.594 -5.518 20.740 1.00 85.38 186 ILE A CA 1
ATOM 1484 C C . ILE A 1 186 ? -6.250 -5.899 21.367 1.00 85.38 186 ILE A C 1
ATOM 1486 O O . ILE A 1 186 ? -6.198 -6.790 22.213 1.00 85.38 186 ILE A O 1
ATOM 1490 N N . SER A 1 187 ? -5.164 -5.251 20.947 1.00 82.12 187 SER A N 1
ATOM 1491 C CA . SER A 1 187 ? -3.838 -5.440 21.548 1.00 82.12 187 SER A CA 1
ATOM 1492 C C . SER A 1 187 ? -3.690 -4.663 22.860 1.00 82.12 187 SER A C 1
ATOM 1494 O O . SER A 1 187 ? -4.458 -3.744 23.140 1.00 82.12 187 SER A O 1
ATOM 1496 N N . THR A 1 188 ? -2.673 -4.997 23.660 1.00 76.94 188 THR A N 1
ATOM 1497 C CA . THR A 1 188 ? -2.400 -4.326 24.944 1.00 76.94 188 THR A CA 1
ATOM 1498 C C . THR A 1 188 ? -2.174 -2.821 24.785 1.00 76.94 188 THR A C 1
ATOM 1500 O O . THR A 1 188 ? -2.714 -2.045 25.563 1.00 76.94 188 THR A O 1
ATOM 1503 N N . ILE A 1 189 ? -1.449 -2.406 23.741 1.00 76.81 189 ILE A N 1
ATOM 1504 C CA . ILE A 1 189 ? -1.173 -0.988 23.453 1.00 76.81 189 ILE A CA 1
ATOM 1505 C C . ILE A 1 189 ? -2.467 -0.259 23.072 1.00 76.81 189 ILE A C 1
ATOM 1507 O O . ILE A 1 189 ? -2.773 0.812 23.589 1.00 76.81 189 ILE A O 1
ATOM 1511 N N . GLU A 1 190 ? -3.275 -0.868 22.202 1.00 83.44 190 GLU A N 1
ATOM 1512 C CA . GLU A 1 190 ? -4.547 -0.277 21.775 1.00 83.44 190 GLU A CA 1
ATOM 1513 C C . GLU A 1 190 ? -5.553 -0.198 22.925 1.00 83.44 190 GLU A C 1
ATOM 1515 O O . GLU A 1 190 ? -6.385 0.705 22.941 1.00 83.44 190 GLU A O 1
ATOM 1520 N N . LYS A 1 191 ? -5.490 -1.128 23.886 1.00 87.88 191 LYS A N 1
ATOM 1521 C CA . LYS A 1 191 ? -6.367 -1.141 25.060 1.00 87.88 191 LYS A CA 1
ATOM 1522 C C . LYS A 1 191 ? -6.223 0.155 25.857 1.00 87.88 191 LYS A C 1
ATOM 15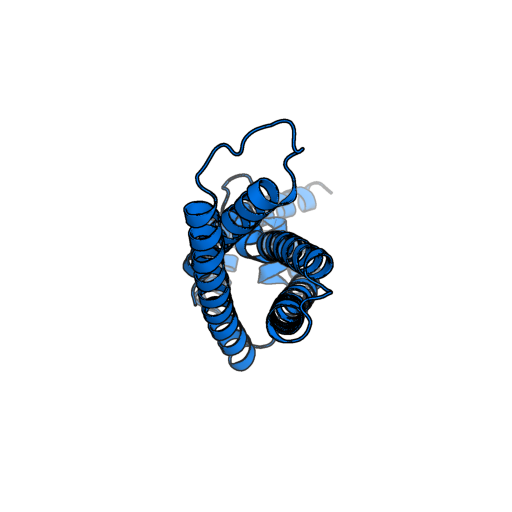24 O O . LYS A 1 191 ? -7.241 0.781 26.141 1.00 87.88 191 LYS A O 1
ATOM 1529 N N . GLU A 1 192 ? -4.994 0.570 26.161 1.00 87.06 192 GLU A N 1
ATOM 1530 C CA . GLU A 1 192 ? -4.719 1.822 26.880 1.00 87.06 192 GLU A CA 1
ATOM 1531 C C . GLU A 1 192 ? -5.224 3.039 26.095 1.00 87.06 192 GLU A C 1
ATOM 1533 O O . GLU A 1 192 ? -6.004 3.833 26.618 1.00 87.06 192 GLU A O 1
ATOM 1538 N N . GLN A 1 193 ? -4.906 3.119 24.799 1.00 86.12 193 GLN A N 1
ATOM 1539 C CA . GLN A 1 193 ? -5.345 4.221 23.932 1.00 86.12 193 GLN A CA 1
ATOM 1540 C C . GLN A 1 193 ? -6.879 4.319 23.828 1.00 86.12 193 GLN A C 1
ATOM 1542 O O . GLN A 1 193 ? -7.444 5.417 23.829 1.00 86.12 193 GLN A O 1
ATOM 1547 N N . ILE A 1 194 ? -7.572 3.178 23.744 1.00 90.25 194 ILE A N 1
ATOM 1548 C CA . ILE A 1 194 ? -9.040 3.106 23.726 1.00 90.25 194 ILE A CA 1
ATOM 1549 C C . ILE A 1 194 ? -9.617 3.608 25.053 1.00 90.25 194 ILE A C 1
ATOM 1551 O O . ILE A 1 194 ? -10.542 4.422 25.036 1.00 90.25 194 ILE A O 1
ATOM 1555 N N . ILE A 1 195 ? -9.087 3.138 26.187 1.00 91.94 195 ILE A N 1
ATOM 1556 C CA . ILE A 1 195 ? -9.561 3.532 27.521 1.00 91.94 195 ILE A CA 1
ATOM 1557 C C . ILE A 1 195 ? -9.406 5.040 27.710 1.00 91.94 195 ILE A C 1
ATOM 1559 O O . ILE A 1 195 ? -10.384 5.701 28.059 1.00 91.94 195 ILE A O 1
ATOM 1563 N N . ASP A 1 196 ? -8.231 5.592 27.408 1.00 88.81 196 ASP A N 1
ATOM 1564 C CA . ASP A 1 196 ? -7.962 7.023 27.567 1.00 88.81 196 ASP A CA 1
ATOM 1565 C C . ASP A 1 196 ? -8.922 7.880 26.731 1.00 88.81 196 ASP A C 1
ATOM 1567 O O . ASP A 1 196 ? -9.459 8.880 27.214 1.00 88.81 196 ASP A O 1
ATOM 1571 N N . SER A 1 197 ? -9.225 7.461 25.497 1.00 88.12 197 SER A N 1
ATOM 1572 C CA . SER A 1 197 ? -10.213 8.168 24.679 1.00 88.12 197 SER A CA 1
ATOM 1573 C C . SER A 1 197 ? -11.627 8.078 25.243 1.00 88.12 197 SER A C 1
ATOM 1575 O O . SER A 1 197 ? -12.348 9.070 25.179 1.00 88.12 197 SER A O 1
ATOM 1577 N N . LEU A 1 198 ? -12.056 6.914 25.733 1.00 91.06 198 LEU A N 1
ATOM 1578 C CA . LEU A 1 198 ? -13.414 6.731 26.254 1.00 91.06 198 LEU A CA 1
ATOM 1579 C C . LEU A 1 198 ? -13.620 7.496 27.563 1.00 91.06 198 LEU A C 1
ATOM 1581 O O . LEU A 1 198 ? -14.691 8.067 27.773 1.00 91.06 198 LEU A O 1
ATOM 1585 N N . VAL A 1 199 ? -12.589 7.555 28.410 1.00 91.56 199 VAL A N 1
ATOM 1586 C CA . VAL A 1 199 ? -12.574 8.386 29.620 1.00 91.56 199 VAL A CA 1
ATOM 1587 C C . VAL A 1 199 ? -12.684 9.857 29.246 1.00 91.56 199 VAL A C 1
ATOM 1589 O O . VAL A 1 199 ? -13.563 10.535 29.769 1.00 91.56 199 VAL A O 1
ATOM 1592 N N . LYS A 1 200 ? -11.869 10.333 28.295 1.00 87.56 200 LYS A N 1
ATOM 1593 C CA . LYS A 1 200 ? -11.941 11.719 27.819 1.00 87.56 200 LYS A CA 1
ATOM 1594 C C . LYS A 1 200 ? -13.345 12.069 27.319 1.00 87.56 200 LYS A C 1
ATOM 1596 O O . LYS A 1 200 ? -13.939 13.025 27.801 1.00 87.56 200 LYS A O 1
ATOM 1601 N N . THR A 1 201 ? -13.921 11.249 26.438 1.00 86.69 201 THR A N 1
ATOM 1602 C CA . THR A 1 201 ? -15.286 11.481 25.938 1.00 86.69 201 THR A CA 1
ATOM 1603 C C . THR A 1 201 ? -16.339 11.410 27.050 1.00 86.69 201 THR A C 1
ATOM 1605 O O . THR A 1 201 ? -17.304 12.167 27.029 1.00 86.69 201 THR A O 1
ATOM 1608 N N . SER A 1 202 ? -16.157 10.542 28.050 1.00 86.06 202 SER A N 1
ATOM 1609 C CA . SER A 1 202 ? -17.059 10.449 29.209 1.00 86.06 202 SER A CA 1
ATOM 1610 C C . SER A 1 202 ? -17.033 11.699 30.087 1.00 86.06 202 SER A C 1
ATOM 1612 O O . SER A 1 202 ? -18.066 12.029 30.674 1.00 86.06 202 SER A O 1
ATOM 1614 N N . SER A 1 203 ? -15.878 12.361 30.192 1.00 82.56 203 SER A N 1
ATOM 1615 C CA . SER A 1 203 ? -15.725 13.646 30.880 1.00 82.56 203 SER A CA 1
ATOM 1616 C C . SER A 1 203 ? -16.391 14.774 30.094 1.00 82.56 203 SER A C 1
ATOM 1618 O O . SER A 1 203 ? -17.204 15.492 30.666 1.00 82.56 203 SER A O 1
ATOM 1620 N N . ASP A 1 204 ? -16.159 14.851 28.779 1.00 81.88 204 ASP A N 1
ATOM 1621 C CA . ASP A 1 204 ? -16.764 15.870 27.904 1.00 81.88 204 ASP A CA 1
ATOM 1622 C C . ASP A 1 204 ? -18.310 15.822 27.917 1.00 81.88 204 ASP A C 1
ATOM 1624 O O . ASP A 1 204 ? -18.976 16.835 27.714 1.00 81.88 204 ASP A O 1
ATOM 1628 N N . LEU A 1 205 ? -18.899 14.642 28.155 1.00 77.94 205 LEU A N 1
ATOM 1629 C CA . LEU A 1 205 ? -20.351 14.459 28.308 1.00 77.94 205 LEU A CA 1
ATOM 1630 C C . LEU A 1 205 ? -20.900 14.938 29.653 1.00 77.94 205 LEU A C 1
ATOM 1632 O O . LEU A 1 205 ? -22.090 15.208 29.740 1.00 77.94 205 LEU A O 1
ATOM 1636 N N . LYS A 1 206 ? -20.074 14.985 30.704 1.00 75.38 206 LYS A N 1
ATOM 1637 C CA . LYS A 1 206 ? -20.489 15.454 32.037 1.00 75.38 206 LYS A CA 1
ATOM 1638 C C . LYS A 1 206 ? -20.445 16.976 32.164 1.00 75.38 206 LYS A C 1
ATOM 1640 O O . LYS A 1 206 ? -21.083 17.513 33.060 1.00 75.38 206 LYS A O 1
ATOM 1645 N N . GLU A 1 207 ? -19.673 17.646 31.311 1.00 67.69 207 GLU A N 1
ATOM 1646 C CA . GLU A 1 207 ? -19.524 19.108 31.294 1.00 67.69 207 GLU A CA 1
ATOM 1647 C C . GLU A 1 207 ? -20.576 19.827 30.425 1.00 67.69 207 GLU A C 1
ATOM 1649 O O . GLU A 1 207 ? -20.584 21.056 30.368 1.00 67.69 207 GLU A O 1
ATOM 1654 N N . LYS A 1 208 ? -21.465 19.081 29.757 1.00 55.81 208 LYS A N 1
ATOM 1655 C CA . LYS A 1 208 ? -22.601 19.597 28.977 1.00 55.81 208 LYS A CA 1
ATOM 1656 C C . LYS A 1 208 ? -23.920 19.337 29.686 1.00 55.81 208 LYS A C 1
ATOM 1658 O O . LYS A 1 208 ? -24.807 20.208 29.555 1.00 55.81 208 LYS A O 1
#

Sequence (208 aa):
MNYWLKSILSVILIGFGAINFYTMYELLGRSPEKPRRFFPEALKNFHRYSGYFFILIFAVISFFCLMGVVNDPFDFSPRGIVHALLALTIPILLASKLLAVKLYRGFYAEAAGLGKSAFALSLLLFAVSGGYYFLLMYPQGITGTLLVQNKCVRCHTLERVFSISKSKEGWEQTVARMADRVPGWISTIEKEQIIDSLVKTSSDLKEK

Secondary structure (DSSP, 8-state):
--HHHHHHHHHHHHHHHHHHHHHHHHHHS--TTS--SS-HHHHHHHHHHHHHHHHHHHHHHHHHHHHHHHHS----SHHHHHHHHHHHHHHHHHHHHHHHHHH-GGGHHHHHHHHHHHHHHHHHHHIIIIIHHHHHHSTTTS-HHHHHHHHTTTTS-HHHHHS----HHHHHHHHHHHHHHSTTSS-HHHHHHHHHHHHHHHHHTT--

Foldseek 3Di:
DDQVVLLVLLVVLLVLLVLLLVLLCLQPVDDPPDPRPDDNVVSVVSNVVSVVSNVVSLVVSVVVVVVVCVVDPQDPPPLSVLLVVLSVVLVVLVVVLCCCVPPPVVCPVVSSVSSVVSSVSSVVSSCSGSVVVVQVPPLPRDQLVVVCVVQVVVPDPPCVQLVDADALVVLLVVLVVVCVVPPPSADPSSSVRNSVNSNVSSVVVVVD

Organism: NCBI:txid1802568